Protein AF-A0A8B6H4X8-F1 (afdb_monomer_lite)

Foldseek 3Di:
DFFWKKKKKFWDDDDDDDDDPPQKDKDLDQPCAPPDDPDGMDMDTQGDADPPGDDDGDMDMDGNDFAKTKMKIKIWTWDWDDDPPDTDIDIDMDMDIDIDGDDDQWDWDKFKAAPVRHTDQAAEAQHKIKIKIKTFGQDQFKKFFQFKDFDADPQKDFPDPDDGGPRHGPIDHHGDMDMDITIMHGHDDPDQKDWRGKMKTWMDGDDPDPDDHHTDMDIDGGDMGTYDYQQKAWDKDWPQAAAAQDKTKIKIWMAGPDQAKWKKKKAWADDPQWDKDADRIDIDIHGHPDIDIGIMIIHGHDFAWDFDTQIAMATPVDGPPNRVVRVVNYDGTHGYHYDDDPPPPDD

Organism: Mytilus galloprovincialis (NCBI:txid29158)

Structure (mmCIF, N/CA/C/O backbone):
data_AF-A0A8B6H4X8-F1
#
_entry.id   AF-A0A8B6H4X8-F1
#
loop_
_atom_site.group_PDB
_atom_site.id
_atom_site.type_symbol
_atom_site.label_atom_id
_atom_site.label_alt_id
_atom_site.label_comp_id
_atom_site.label_asym_id
_atom_site.label_entity_id
_atom_site.label_seq_id
_atom_site.pdbx_PDB_ins_code
_atom_site.Cartn_x
_atom_site.Cartn_y
_atom_site.Cartn_z
_atom_site.occupancy
_atom_site.B_iso_or_equiv
_atom_site.auth_seq_id
_atom_site.auth_comp_id
_atom_site.auth_asym_id
_atom_site.auth_atom_id
_atom_site.pdbx_PDB_model_num
ATOM 1 N N . MET A 1 1 ? 44.604 -6.130 -51.955 1.00 34.44 1 MET A N 1
ATOM 2 C CA . MET A 1 1 ? 44.807 -6.537 -50.547 1.00 34.44 1 MET A CA 1
ATOM 3 C C . MET A 1 1 ? 43.976 -5.591 -49.690 1.00 34.44 1 MET A C 1
ATOM 5 O O . MET A 1 1 ? 43.844 -4.451 -50.106 1.00 34.44 1 MET A O 1
ATOM 9 N N . SER A 1 2 ? 43.328 -6.145 -48.661 1.00 39.62 2 SER A N 1
ATOM 10 C CA . SER A 1 2 ? 42.093 -5.731 -47.956 1.00 39.62 2 SER A CA 1
ATOM 11 C C . SER A 1 2 ? 41.453 -4.363 -48.273 1.00 39.62 2 SER A C 1
ATOM 13 O O . SER A 1 2 ? 41.974 -3.300 -47.959 1.00 39.62 2 SER A O 1
ATOM 15 N N . ASN A 1 3 ? 40.250 -4.412 -48.860 1.00 51.91 3 ASN A N 1
ATOM 16 C CA . ASN A 1 3 ? 39.284 -3.315 -48.771 1.00 51.91 3 ASN A CA 1
ATOM 17 C C . ASN A 1 3 ? 38.498 -3.538 -47.474 1.00 51.91 3 ASN A C 1
ATOM 19 O O . ASN A 1 3 ? 37.471 -4.213 -47.493 1.00 51.91 3 ASN A O 1
ATOM 23 N N . ASP A 1 4 ? 39.020 -3.069 -46.348 1.00 58.56 4 ASP A N 1
ATOM 24 C CA . ASP A 1 4 ? 38.307 -3.180 -45.077 1.00 58.56 4 ASP A CA 1
ATOM 25 C C . ASP A 1 4 ? 37.282 -2.044 -44.982 1.00 58.56 4 ASP A C 1
ATOM 27 O O . ASP A 1 4 ? 37.636 -0.866 -45.043 1.00 58.56 4 ASP A O 1
ATOM 31 N N . GLU A 1 5 ? 35.999 -2.398 -44.890 1.00 72.44 5 GLU A N 1
ATOM 32 C CA . GLU A 1 5 ? 34.927 -1.457 -44.572 1.00 72.44 5 GLU A CA 1
ATOM 33 C C . GLU A 1 5 ? 34.714 -1.452 -43.055 1.00 72.44 5 GLU A C 1
ATOM 35 O O . GLU A 1 5 ? 34.414 -2.486 -42.441 1.00 72.44 5 GLU A O 1
ATOM 40 N N . LEU A 1 6 ? 34.875 -0.281 -42.445 1.00 78.94 6 LEU A N 1
ATOM 41 C CA . LEU A 1 6 ? 34.712 -0.068 -41.015 1.00 78.94 6 LEU A CA 1
ATOM 42 C C . LEU A 1 6 ? 33.395 0.666 -40.752 1.00 78.94 6 LEU A C 1
ATOM 44 O O . LEU A 1 6 ? 33.155 1.754 -41.272 1.00 78.94 6 LEU A O 1
ATOM 48 N N . LEU A 1 7 ? 32.540 0.072 -39.924 1.00 77.56 7 LEU A N 1
ATOM 49 C CA . LEU A 1 7 ? 31.348 0.719 -39.391 1.00 77.56 7 LEU A CA 1
ATOM 50 C C . LEU A 1 7 ? 31.652 1.249 -38.003 1.00 77.56 7 LEU A C 1
ATOM 52 O O . LEU A 1 7 ? 31.847 0.459 -37.086 1.00 77.56 7 LEU A O 1
ATOM 56 N N . SER A 1 8 ? 31.609 2.557 -37.826 1.00 79.38 8 SER A N 1
ATOM 57 C CA . SER A 1 8 ? 31.648 3.186 -36.512 1.00 79.38 8 SER A CA 1
ATOM 58 C C . SER A 1 8 ? 30.265 3.732 -36.182 1.00 79.38 8 SER A C 1
ATOM 60 O O . SER A 1 8 ? 29.592 4.317 -37.025 1.00 79.38 8 SER A O 1
ATOM 62 N N . PHE A 1 9 ? 29.815 3.572 -34.951 1.00 79.88 9 PHE A N 1
ATOM 63 C CA . PHE A 1 9 ? 28.546 4.133 -34.500 1.00 79.88 9 PHE A CA 1
ATOM 64 C C . PHE A 1 9 ? 28.656 4.534 -33.040 1.00 79.88 9 PHE A C 1
ATOM 66 O O . PHE A 1 9 ? 29.429 3.959 -32.275 1.00 79.88 9 PHE A O 1
ATOM 73 N N . GLY A 1 10 ? 27.900 5.547 -32.647 1.00 81.19 10 GLY A N 1
ATOM 74 C CA . GLY A 1 10 ? 27.999 6.074 -31.298 1.00 81.19 10 GLY A CA 1
ATOM 75 C C . GLY A 1 10 ? 26.963 7.137 -30.993 1.00 81.19 10 GLY A C 1
ATOM 76 O O . GLY A 1 10 ? 26.145 7.512 -31.835 1.00 81.19 10 GLY A O 1
ATOM 77 N N . LEU A 1 11 ? 27.005 7.631 -29.763 1.00 77.75 11 LEU A N 1
ATOM 78 C CA . LEU A 1 11 ? 26.235 8.794 -29.345 1.00 77.75 11 LEU A CA 1
ATOM 79 C C . LEU A 1 11 ? 27.001 10.060 -29.711 1.00 77.75 11 LEU A C 1
ATOM 81 O O . LEU A 1 11 ? 28.210 10.149 -29.516 1.00 77.75 11 LEU A O 1
ATOM 85 N N . LYS A 1 12 ? 26.296 11.057 -30.244 1.00 74.81 12 LYS A N 1
ATOM 86 C CA . LYS A 1 12 ? 26.878 12.379 -30.463 1.00 74.81 12 LYS A CA 1
ATOM 87 C C . LYS A 1 12 ? 26.970 13.097 -29.114 1.00 74.81 12 LYS A C 1
ATOM 89 O O . LYS A 1 12 ? 25.932 13.440 -28.548 1.00 74.81 12 LYS A O 1
ATOM 94 N N . ASP A 1 13 ? 28.185 13.323 -28.616 1.00 61.84 13 ASP A N 1
ATOM 95 C CA . ASP A 1 13 ? 28.405 14.048 -27.361 1.00 61.84 13 ASP A CA 1
ATOM 96 C C . ASP A 1 13 ? 27.811 15.460 -27.427 1.00 61.84 13 ASP A C 1
ATOM 98 O O . ASP A 1 13 ? 28.169 16.275 -28.283 1.00 61.84 13 ASP A O 1
ATOM 102 N N . GLN A 1 14 ? 26.913 15.767 -26.491 1.00 50.88 14 GLN A N 1
ATOM 103 C CA . GLN A 1 14 ? 26.525 17.140 -26.193 1.00 50.88 14 GLN A CA 1
ATOM 104 C C . GLN A 1 14 ? 27.431 17.644 -25.067 1.00 50.88 14 GLN A C 1
ATOM 106 O O . GLN A 1 14 ? 27.171 17.360 -23.910 1.00 50.88 14 GLN A O 1
ATOM 111 N N . SER A 1 15 ? 28.500 18.353 -25.445 1.00 41.28 15 SER A N 1
ATOM 112 C CA . SER A 1 15 ? 29.301 19.297 -24.640 1.00 41.28 15 SER A CA 1
ATOM 113 C C . SER A 1 15 ? 29.691 18.921 -23.198 1.00 41.28 15 SER A C 1
ATOM 115 O O . SER A 1 15 ? 28.862 18.766 -22.310 1.00 41.28 15 SER A O 1
ATOM 117 N N . GLN A 1 16 ? 31.004 18.962 -22.960 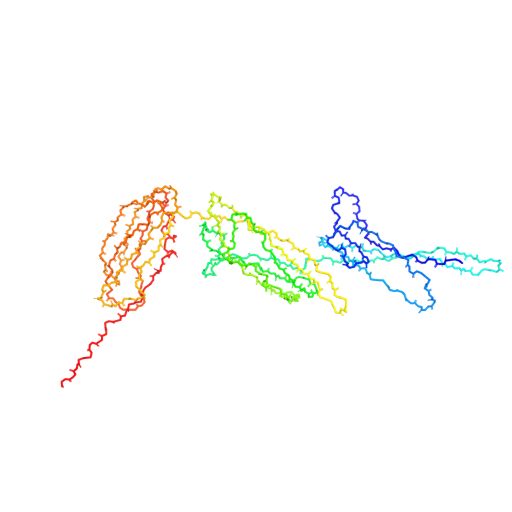1.00 44.66 16 GLN A N 1
ATOM 118 C CA . GLN A 1 16 ? 31.680 19.028 -21.661 1.00 44.66 16 GLN A CA 1
ATOM 119 C C . GLN A 1 16 ? 30.898 19.835 -20.605 1.00 44.66 16 GLN A C 1
ATOM 121 O O . GLN A 1 16 ? 30.815 21.054 -20.713 1.00 44.66 16 GLN A O 1
ATOM 126 N N . ASN A 1 17 ? 30.384 19.166 -19.570 1.00 36.75 17 ASN A N 1
ATOM 127 C CA . ASN A 1 17 ? 30.238 19.733 -18.230 1.00 36.75 17 ASN A CA 1
ATOM 128 C C . ASN A 1 17 ? 30.106 18.608 -17.191 1.00 36.75 17 ASN A C 1
ATOM 130 O O . ASN A 1 17 ? 29.115 17.894 -17.153 1.00 36.75 17 ASN A O 1
ATOM 134 N N . THR A 1 18 ? 31.159 18.493 -16.375 1.00 38.88 18 THR A N 1
ATOM 135 C CA . THR A 1 18 ? 31.200 18.072 -14.960 1.00 38.88 18 THR A CA 1
ATOM 136 C C . THR A 1 18 ? 30.349 16.872 -14.507 1.00 38.88 18 THR A C 1
ATOM 138 O O . THR A 1 18 ? 29.128 16.948 -14.427 1.00 38.88 18 THR A O 1
ATOM 141 N N . THR A 1 19 ? 31.048 15.816 -14.054 1.00 41.34 19 THR A N 1
ATOM 142 C CA . THR A 1 19 ? 30.517 14.595 -13.397 1.00 41.34 19 THR A CA 1
ATOM 143 C C . THR A 1 19 ? 29.551 13.784 -14.272 1.00 41.34 19 THR A C 1
ATOM 145 O O . THR A 1 19 ? 28.369 13.656 -13.978 1.00 41.34 19 THR A O 1
ATOM 148 N N . ASN A 1 20 ? 30.075 13.222 -15.368 1.00 44.41 20 ASN A N 1
ATOM 149 C CA . ASN A 1 20 ? 29.333 12.336 -16.271 1.00 44.41 20 ASN A CA 1
ATOM 150 C C . ASN A 1 20 ? 29.078 10.966 -15.621 1.00 44.41 20 ASN A C 1
ATOM 152 O O . ASN A 1 20 ? 29.831 10.020 -15.844 1.00 44.41 20 ASN A O 1
ATOM 156 N N . GLU A 1 21 ? 27.977 10.820 -14.886 1.00 52.91 21 GLU A N 1
ATOM 157 C CA . GLU A 1 21 ? 27.285 9.530 -14.905 1.00 52.91 21 GLU A CA 1
ATOM 158 C C . GLU A 1 21 ? 26.865 9.280 -16.355 1.00 52.91 21 GLU A C 1
ATOM 160 O O . GLU A 1 21 ? 26.139 10.074 -16.953 1.00 52.91 21 GLU A O 1
ATOM 165 N N . GLN A 1 22 ? 27.386 8.227 -16.979 1.00 61.88 22 GLN A N 1
ATOM 166 C CA . GLN A 1 22 ? 27.029 7.919 -18.357 1.00 61.88 22 GLN A CA 1
ATOM 167 C C . GLN A 1 22 ? 25.541 7.552 -18.434 1.00 61.88 22 GLN A C 1
ATOM 169 O O . GLN A 1 22 ? 25.098 6.546 -17.894 1.00 61.88 22 GLN A O 1
ATOM 174 N N . THR A 1 23 ? 24.750 8.377 -19.121 1.00 70.00 23 THR A N 1
ATOM 175 C CA . THR A 1 23 ? 23.281 8.249 -19.146 1.00 70.00 23 THR A CA 1
ATOM 176 C C . THR A 1 23 ? 22.767 7.396 -20.306 1.00 70.00 23 THR A C 1
ATOM 178 O O . THR A 1 23 ? 21.554 7.292 -20.525 1.00 70.00 23 THR A O 1
ATOM 181 N N . ALA A 1 24 ? 23.669 6.848 -21.122 1.00 75.19 24 ALA A N 1
ATOM 182 C CA . ALA A 1 24 ? 23.341 5.924 -22.194 1.00 75.19 24 ALA A CA 1
ATOM 183 C C . ALA A 1 24 ? 24.523 5.055 -22.608 1.00 75.19 24 ALA A C 1
ATOM 185 O O . ALA A 1 24 ? 25.666 5.504 -22.592 1.00 75.19 24 ALA A O 1
ATOM 186 N N . HIS A 1 25 ? 24.196 3.848 -23.054 1.00 77.50 25 HIS A N 1
ATOM 187 C CA . HIS A 1 25 ? 25.145 2.809 -23.422 1.00 77.50 25 HIS A CA 1
ATOM 188 C C . HIS A 1 25 ? 24.733 2.189 -24.749 1.00 77.50 25 HIS A C 1
ATOM 190 O O . HIS A 1 25 ? 23.541 1.964 -24.990 1.00 77.50 25 HIS A O 1
ATOM 196 N N . ILE A 1 26 ? 25.717 1.897 -25.594 1.00 78.06 26 ILE A N 1
ATOM 197 C CA . ILE A 1 26 ? 25.510 1.198 -26.858 1.00 78.06 26 ILE A CA 1
ATOM 198 C C . ILE A 1 26 ? 26.287 -0.117 -26.828 1.00 78.06 26 ILE A C 1
ATOM 200 O O . ILE A 1 26 ? 27.450 -0.136 -26.438 1.00 78.06 26 ILE A O 1
ATOM 204 N N . SER A 1 27 ? 25.647 -1.204 -27.262 1.00 76.88 27 SER A N 1
ATOM 205 C CA . SER A 1 27 ? 26.297 -2.505 -27.442 1.00 76.88 27 SER A CA 1
ATOM 206 C C . SER A 1 27 ? 25.845 -3.203 -28.727 1.00 76.88 27 SER A C 1
ATOM 208 O O . SER A 1 27 ? 24.736 -2.986 -29.224 1.00 76.88 27 SER A O 1
ATOM 210 N N . MET A 1 28 ? 26.706 -4.063 -29.272 1.00 74.62 28 MET A N 1
ATOM 211 C CA . MET A 1 28 ? 26.342 -5.039 -30.308 1.00 74.62 28 MET A CA 1
ATOM 212 C C . MET A 1 28 ? 25.857 -6.364 -29.719 1.00 74.62 28 MET A C 1
ATOM 214 O O . MET A 1 28 ? 25.196 -7.129 -30.423 1.00 74.62 28 MET A O 1
ATOM 218 N N . ASP A 1 29 ? 26.168 -6.627 -28.448 1.00 71.25 29 ASP A N 1
ATOM 219 C CA . ASP A 1 29 ? 25.733 -7.816 -27.724 1.00 71.25 29 ASP A CA 1
ATOM 220 C C . ASP A 1 29 ? 24.534 -7.489 -26.821 1.00 71.25 29 ASP A C 1
ATOM 222 O O . ASP A 1 29 ? 24.448 -6.446 -26.173 1.00 71.25 29 ASP A O 1
ATOM 226 N N . LYS A 1 30 ? 23.579 -8.414 -26.795 1.00 64.69 30 LYS A N 1
ATOM 227 C CA . LYS A 1 30 ? 22.368 -8.367 -25.982 1.00 64.69 30 LYS A CA 1
ATOM 228 C C . LYS A 1 30 ? 22.646 -8.686 -24.502 1.00 64.69 30 LYS A C 1
ATOM 230 O O . LYS A 1 30 ? 21.867 -8.260 -23.653 1.00 64.69 30 LYS A O 1
ATOM 235 N N . ALA A 1 31 ? 23.687 -9.460 -24.186 1.00 54.44 31 ALA A N 1
ATOM 236 C CA . ALA A 1 31 ? 23.867 -10.082 -22.867 1.00 54.44 31 ALA A CA 1
ATOM 237 C C . ALA A 1 31 ? 24.468 -9.172 -21.772 1.00 54.44 31 ALA A C 1
ATOM 239 O O . ALA A 1 31 ? 24.332 -9.475 -20.591 1.00 54.44 31 ALA A O 1
ATOM 240 N N . GLU A 1 32 ? 25.089 -8.045 -22.123 1.00 55.38 32 GLU A N 1
ATOM 241 C CA . GLU A 1 32 ? 25.929 -7.259 -21.195 1.00 55.38 32 GLU A CA 1
ATOM 242 C C . GLU A 1 32 ? 25.191 -6.124 -20.447 1.00 55.38 32 GLU A C 1
ATOM 244 O O . GLU A 1 32 ? 25.802 -5.198 -19.917 1.00 55.38 32 GLU A O 1
ATOM 249 N N . TYR A 1 33 ? 23.858 -6.167 -20.374 1.00 57.47 33 TYR A N 1
ATOM 250 C CA . TYR A 1 33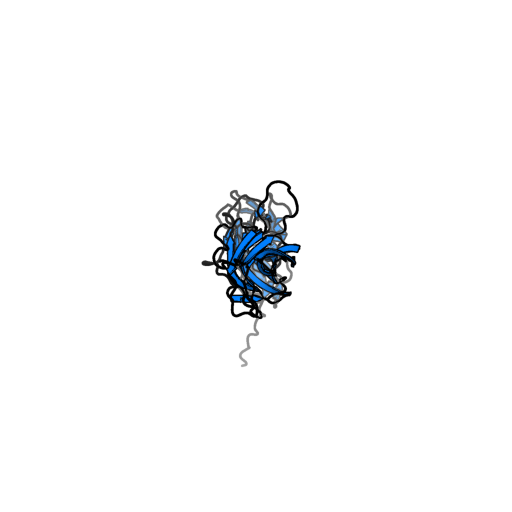 ? 23.051 -5.032 -19.901 1.00 57.47 33 TYR A CA 1
ATOM 251 C C . TYR A 1 33 ? 23.145 -4.704 -18.396 1.00 57.47 33 TYR A C 1
ATOM 253 O O . TYR A 1 33 ? 22.835 -3.566 -18.028 1.00 57.47 33 TYR A O 1
ATOM 261 N N . ASP A 1 34 ? 23.573 -5.647 -17.549 1.00 53.41 34 ASP A N 1
ATOM 262 C CA . ASP A 1 34 ? 23.585 -5.508 -16.078 1.00 53.41 34 ASP A CA 1
ATOM 263 C C . ASP A 1 34 ? 25.001 -5.515 -15.454 1.00 53.41 34 ASP A C 1
ATOM 265 O O . ASP A 1 34 ? 25.131 -5.504 -14.233 1.00 53.41 34 ASP A O 1
ATOM 269 N N . GLY A 1 35 ? 26.073 -5.513 -16.263 1.00 52.41 35 GLY A N 1
ATOM 270 C CA . GLY A 1 35 ? 27.427 -5.881 -15.805 1.00 52.41 35 GLY A CA 1
ATOM 271 C C . GLY A 1 35 ? 28.555 -4.843 -15.902 1.00 52.41 35 GLY A C 1
ATOM 272 O O . GLY A 1 35 ? 29.699 -5.237 -15.710 1.00 52.41 35 GLY A O 1
ATOM 273 N N . ASN A 1 36 ? 28.264 -3.557 -16.138 1.00 54.81 36 ASN A N 1
ATOM 274 C CA . ASN A 1 36 ? 29.194 -2.471 -16.535 1.00 54.81 36 ASN A CA 1
ATOM 275 C C . ASN A 1 36 ? 29.397 -2.378 -18.047 1.00 54.81 36 ASN A C 1
ATOM 277 O O . A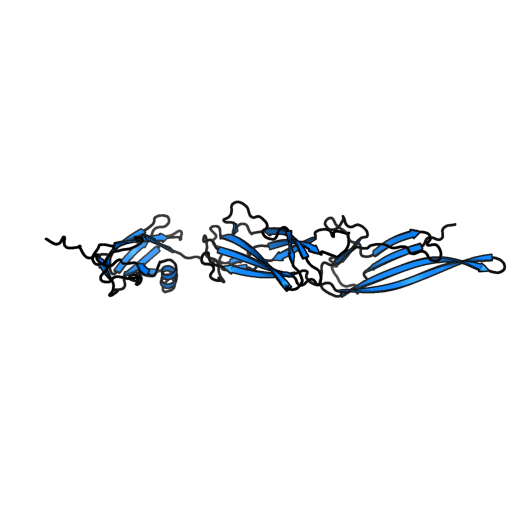SN A 1 36 ? 30.034 -3.247 -18.628 1.00 54.81 36 ASN A O 1
ATOM 281 N N . LEU A 1 37 ? 28.982 -1.268 -18.661 1.00 55.72 37 LEU A N 1
ATOM 282 C CA . LEU A 1 37 ? 29.499 -0.887 -19.975 1.00 55.72 37 LEU A CA 1
ATOM 283 C C . LEU A 1 37 ? 29.558 0.626 -20.122 1.00 55.72 37 LEU A C 1
ATOM 285 O O . LEU A 1 37 ? 28.536 1.280 -20.257 1.00 55.72 37 LEU A O 1
ATOM 289 N N . GLU A 1 38 ? 30.767 1.171 -20.175 1.00 56.84 38 GLU A N 1
ATOM 290 C CA . GLU A 1 38 ? 31.027 2.600 -20.356 1.00 56.84 38 GLU A CA 1
ATOM 291 C C . GLU A 1 38 ? 31.191 3.009 -21.838 1.00 56.84 38 GLU A C 1
ATOM 293 O O . GLU A 1 38 ? 32.044 3.826 -22.189 1.00 56.84 38 GLU A O 1
ATOM 298 N N . ILE A 1 39 ? 30.441 2.383 -22.752 1.00 62.09 39 ILE A N 1
ATOM 299 C CA . ILE A 1 39 ? 30.726 2.473 -24.192 1.00 62.09 39 ILE A CA 1
ATOM 300 C C . ILE A 1 39 ? 29.778 3.454 -24.895 1.00 62.09 39 ILE A C 1
ATOM 302 O O . ILE A 1 39 ? 28.595 3.175 -25.108 1.00 62.09 39 ILE A O 1
ATOM 306 N N . GLN A 1 40 ? 30.330 4.600 -25.307 1.00 63.50 40 GLN A N 1
ATOM 307 C CA . GLN A 1 40 ? 29.632 5.639 -26.081 1.00 63.50 40 GLN A CA 1
ATOM 308 C C . GLN A 1 40 ? 29.812 5.500 -27.601 1.00 63.50 40 GLN A C 1
ATOM 310 O O . GLN A 1 40 ? 29.047 6.085 -28.372 1.00 63.50 40 GLN A O 1
ATOM 315 N N . ARG A 1 41 ? 30.814 4.728 -28.037 1.00 74.19 41 ARG A N 1
ATOM 316 C CA . ARG A 1 41 ? 31.153 4.489 -29.443 1.00 74.19 41 ARG A CA 1
ATOM 317 C C . ARG A 1 41 ? 31.665 3.066 -29.626 1.00 74.19 41 ARG A C 1
ATOM 319 O O . ARG A 1 41 ? 32.477 2.597 -28.839 1.00 74.19 41 ARG A O 1
ATOM 326 N N . MET A 1 42 ? 31.232 2.420 -30.698 1.00 74.69 42 MET A N 1
ATOM 327 C CA . MET A 1 42 ? 31.693 1.099 -31.105 1.00 74.69 42 MET A CA 1
ATOM 328 C C . MET A 1 42 ? 32.091 1.096 -32.572 1.00 74.69 42 MET A C 1
ATOM 330 O O . MET A 1 42 ? 31.623 1.912 -33.369 1.00 74.69 42 MET A O 1
ATOM 334 N N . GLU A 1 43 ? 32.952 0.144 -32.913 1.00 78.38 43 GLU A N 1
ATOM 335 C CA . GLU A 1 43 ? 33.400 -0.092 -34.275 1.00 78.38 43 GLU A CA 1
ATOM 336 C C . GLU A 1 43 ? 33.237 -1.569 -34.619 1.00 78.38 43 GLU A C 1
ATOM 338 O O . GLU A 1 43 ? 33.523 -2.451 -33.810 1.00 78.38 43 GLU A O 1
ATOM 343 N N . ALA A 1 44 ? 32.744 -1.838 -35.820 1.00 77.19 44 ALA A N 1
ATOM 344 C CA . ALA A 1 44 ? 32.502 -3.170 -36.333 1.00 77.19 44 ALA A CA 1
ATOM 345 C C . ALA A 1 44 ? 33.065 -3.273 -37.746 1.00 77.19 44 ALA A C 1
ATOM 347 O O . ALA A 1 44 ? 32.715 -2.488 -38.627 1.00 77.19 44 ALA A O 1
ATOM 348 N N . ASN A 1 45 ? 33.902 -4.277 -37.988 1.00 76.00 45 ASN A N 1
ATOM 349 C CA . ASN A 1 45 ? 34.350 -4.575 -39.340 1.00 76.00 45 ASN A CA 1
ATOM 350 C C . ASN A 1 45 ? 33.192 -5.241 -40.111 1.00 76.00 45 ASN A C 1
ATOM 352 O O . ASN A 1 45 ? 32.618 -6.246 -39.665 1.00 76.00 45 ASN A O 1
ATOM 356 N N . ILE A 1 46 ? 32.799 -4.651 -41.243 1.00 75.56 46 ILE A N 1
ATOM 357 C CA . ILE A 1 46 ? 31.738 -5.206 -42.094 1.00 75.56 46 ILE A CA 1
ATOM 358 C C . ILE A 1 46 ? 32.309 -6.161 -43.156 1.00 75.56 46 ILE A C 1
ATOM 360 O O . ILE A 1 46 ? 31.572 -6.989 -43.698 1.00 75.56 46 ILE A O 1
ATOM 364 N N . GLY A 1 47 ? 33.621 -6.126 -43.388 1.00 73.62 47 GLY A N 1
ATOM 365 C CA . GLY A 1 47 ? 34.292 -6.841 -44.465 1.00 73.62 47 GLY A CA 1
ATOM 366 C C . GLY A 1 47 ? 33.991 -6.219 -45.829 1.00 73.62 47 GLY A C 1
ATOM 367 O O . GLY A 1 47 ? 33.563 -5.076 -45.924 1.00 73.62 47 GLY A O 1
ATOM 368 N N . VAL A 1 48 ? 34.210 -6.979 -46.902 1.00 74.81 48 VAL A N 1
ATOM 369 C CA . VAL A 1 48 ? 33.980 -6.506 -48.277 1.00 74.81 48 VAL A CA 1
ATOM 370 C C . VAL A 1 48 ? 32.513 -6.697 -48.665 1.00 74.81 48 VAL A C 1
ATOM 372 O O . VAL A 1 48 ? 32.047 -7.839 -48.761 1.00 74.81 48 VAL A O 1
ATOM 375 N N . ILE A 1 49 ? 31.796 -5.613 -48.979 1.00 79.38 49 ILE A N 1
ATOM 376 C CA . ILE A 1 49 ? 30.439 -5.696 -49.531 1.00 79.38 49 ILE A CA 1
ATOM 377 C C . ILE A 1 49 ? 30.516 -5.736 -51.063 1.00 79.38 49 ILE A C 1
ATOM 379 O O . ILE A 1 49 ? 30.999 -4.820 -51.724 1.00 79.38 49 ILE A O 1
ATOM 383 N N . GLN A 1 50 ? 30.038 -6.828 -51.665 1.00 77.94 50 GLN A N 1
ATOM 384 C CA . GLN A 1 50 ? 29.994 -6.941 -53.129 1.00 77.94 50 GLN A CA 1
ATOM 385 C C . GLN A 1 50 ? 28.918 -6.022 -53.723 1.00 77.94 50 GLN A C 1
ATOM 387 O O . GLN A 1 50 ? 27.878 -5.792 -53.107 1.00 77.94 50 GLN A O 1
ATOM 392 N N . ALA A 1 51 ? 29.132 -5.557 -54.956 1.00 78.56 51 ALA A N 1
ATOM 393 C CA . ALA A 1 51 ? 28.173 -4.712 -55.663 1.00 78.56 51 ALA A CA 1
ATOM 394 C C . ALA A 1 51 ? 26.767 -5.345 -55.694 1.00 78.56 51 ALA A C 1
ATOM 396 O O . ALA A 1 51 ? 26.606 -6.517 -56.036 1.00 78.56 51 ALA A O 1
ATOM 397 N N . GLY A 1 52 ? 25.754 -4.564 -55.309 1.00 79.88 52 GLY A N 1
ATOM 398 C CA . GLY A 1 52 ? 24.360 -5.014 -55.220 1.00 79.88 52 GLY A CA 1
ATOM 399 C C . GLY A 1 52 ? 24.025 -5.863 -53.987 1.00 79.88 52 GLY A C 1
ATOM 400 O O . GLY A 1 52 ? 22.863 -6.227 -53.815 1.00 79.88 52 GLY A O 1
ATOM 401 N N . LYS A 1 53 ? 24.996 -6.172 -53.116 1.00 84.69 53 LYS A N 1
ATOM 402 C CA . LYS A 1 53 ? 24.749 -6.839 -51.832 1.00 84.69 53 LYS A CA 1
ATOM 403 C C . LYS A 1 53 ? 24.566 -5.826 -50.705 1.00 84.69 53 LYS A C 1
ATOM 405 O O . LYS A 1 53 ? 25.005 -4.685 -50.784 1.00 84.69 53 LYS A O 1
ATOM 410 N N . MET A 1 54 ? 23.916 -6.283 -49.642 1.00 82.81 54 MET A N 1
ATOM 411 C CA . MET A 1 54 ? 23.633 -5.514 -48.435 1.00 82.81 54 MET A CA 1
ATOM 412 C C . MET A 1 54 ? 24.184 -6.263 -47.223 1.00 82.81 54 MET A C 1
ATOM 414 O O . MET A 1 54 ? 24.079 -7.488 -47.147 1.00 82.81 54 MET A O 1
ATOM 418 N N . SER A 1 55 ? 24.739 -5.521 -46.268 1.00 82.44 55 SER A N 1
ATOM 419 C CA . SER A 1 55 ? 25.120 -6.030 -44.953 1.00 82.44 55 SER A CA 1
ATOM 420 C C . SER A 1 55 ? 24.287 -5.331 -43.885 1.00 82.44 55 SER A C 1
ATOM 422 O O . SER A 1 55 ? 24.011 -4.139 -43.990 1.00 82.44 55 SER A O 1
ATOM 424 N N . SER A 1 56 ? 23.862 -6.078 -42.869 1.00 81.75 56 SER A N 1
ATOM 425 C CA . SER A 1 56 ? 23.065 -5.562 -41.756 1.00 81.75 56 SER A CA 1
ATOM 426 C C . SER A 1 56 ? 23.755 -5.878 -40.431 1.00 81.75 56 SER A C 1
ATOM 428 O O . SER A 1 56 ? 24.386 -6.931 -40.271 1.00 81.75 56 SER A O 1
ATOM 430 N N . ARG A 1 57 ? 23.654 -4.948 -39.480 1.00 80.19 57 ARG A N 1
ATOM 431 C CA . ARG A 1 57 ? 24.122 -5.090 -38.099 1.00 80.19 57 ARG A CA 1
ATOM 432 C C . ARG A 1 57 ? 23.038 -4.565 -37.165 1.00 80.19 57 ARG A C 1
ATOM 434 O O . ARG A 1 57 ? 22.434 -3.530 -37.438 1.00 80.19 57 ARG A O 1
ATOM 441 N N . LYS A 1 58 ? 22.787 -5.296 -36.078 1.00 79.50 58 LYS A N 1
ATOM 442 C CA . LYS A 1 58 ? 21.874 -4.881 -35.009 1.00 79.50 58 LYS A CA 1
ATOM 443 C C . LYS A 1 58 ? 22.688 -4.241 -33.894 1.00 79.50 58 LYS A C 1
ATOM 445 O O . LYS A 1 58 ? 23.777 -4.709 -33.579 1.00 79.50 58 LYS A O 1
ATOM 450 N N . MET A 1 59 ? 22.143 -3.175 -33.330 1.00 78.25 59 MET A N 1
ATOM 451 C CA . MET A 1 59 ? 22.744 -2.422 -32.239 1.00 78.25 59 MET A CA 1
ATOM 452 C C . MET A 1 59 ? 21.683 -2.238 -31.164 1.00 78.25 59 MET A C 1
ATOM 454 O O . MET A 1 59 ? 20.506 -2.034 -31.477 1.00 78.25 59 MET A O 1
ATOM 458 N N . TYR A 1 60 ? 22.101 -2.300 -29.912 1.00 79.62 60 TYR A N 1
ATOM 459 C CA . TYR A 1 60 ? 21.243 -2.123 -28.758 1.00 79.62 60 TYR A CA 1
ATOM 460 C C . TYR A 1 60 ? 21.655 -0.855 -28.019 1.00 79.62 60 TYR A C 1
ATOM 462 O O . TYR A 1 60 ? 22.840 -0.574 -27.857 1.00 79.62 60 TYR A O 1
ATOM 470 N N . ILE A 1 61 ? 20.663 -0.069 -27.603 1.00 80.69 61 ILE A N 1
ATOM 471 C CA . ILE A 1 61 ? 20.870 1.199 -26.904 1.00 80.69 61 ILE A CA 1
ATOM 472 C C . ILE A 1 61 ? 20.108 1.136 -25.584 1.00 80.69 61 ILE A C 1
ATOM 474 O O . ILE A 1 61 ? 18.893 0.923 -25.573 1.00 80.69 61 ILE A O 1
ATOM 478 N N . LYS A 1 62 ? 20.821 1.294 -24.467 1.00 80.50 62 LYS A N 1
ATOM 479 C CA . LYS A 1 62 ? 20.249 1.492 -23.129 1.00 80.50 62 LYS A CA 1
ATOM 480 C C . LYS A 1 62 ? 20.302 2.978 -22.825 1.00 80.50 62 LYS A C 1
ATOM 482 O O . LYS A 1 62 ? 21.389 3.536 -22.786 1.00 80.50 62 LYS A O 1
ATOM 487 N N . ASN A 1 63 ? 19.162 3.610 -22.582 1.00 80.50 63 ASN A N 1
ATOM 488 C CA . ASN A 1 63 ? 19.115 4.995 -22.120 1.00 80.50 63 ASN A CA 1
ATOM 489 C C . ASN A 1 63 ? 18.563 5.013 -20.696 1.00 80.50 63 ASN A C 1
ATOM 491 O O . ASN A 1 63 ? 17.498 4.456 -20.447 1.00 80.50 63 ASN A O 1
ATOM 495 N N . MET A 1 64 ? 19.291 5.656 -19.784 1.00 78.31 64 MET A N 1
ATOM 496 C CA . MET A 1 64 ? 18.912 5.793 -18.372 1.00 78.31 64 MET A CA 1
ATOM 497 C C . MET A 1 64 ? 18.102 7.067 -18.103 1.00 78.31 64 MET A C 1
ATOM 499 O O . MET A 1 64 ? 17.546 7.233 -17.024 1.00 78.31 64 MET A O 1
ATOM 503 N N . GLN A 1 65 ? 18.029 7.970 -19.086 1.00 81.00 65 GLN A N 1
ATOM 504 C CA . GLN A 1 65 ? 17.303 9.233 -19.000 1.00 81.00 65 GLN A CA 1
ATOM 505 C C . GLN A 1 65 ? 16.345 9.399 -20.177 1.00 81.00 65 GLN A C 1
ATOM 507 O O . GLN A 1 65 ? 16.655 9.033 -21.316 1.00 81.00 65 GLN A O 1
ATOM 512 N N . THR A 1 66 ? 15.189 9.995 -19.897 1.00 86.44 66 THR A N 1
ATOM 513 C CA . THR A 1 66 ? 14.231 10.424 -20.916 1.00 86.44 66 THR A CA 1
ATOM 514 C C . THR A 1 66 ? 14.779 11.596 -21.723 1.00 86.44 66 THR A C 1
ATOM 516 O O . THR A 1 66 ? 15.537 12.412 -21.205 1.00 86.44 66 THR A O 1
ATOM 519 N N . GLY A 1 67 ? 14.353 11.718 -22.977 1.00 86.19 67 GLY A N 1
ATOM 520 C CA . GLY A 1 67 ? 14.777 12.790 -23.874 1.00 86.19 67 GLY A CA 1
ATOM 521 C C . GLY A 1 67 ? 15.237 12.274 -25.230 1.00 86.19 67 GLY A C 1
ATOM 522 O O . GLY A 1 67 ? 15.244 11.071 -25.499 1.00 86.19 67 GLY A O 1
ATOM 523 N N . SER A 1 68 ? 15.605 13.201 -26.107 1.00 86.19 68 SER A N 1
ATOM 524 C CA . SER A 1 68 ? 16.078 12.881 -27.452 1.00 86.19 68 SER A CA 1
ATOM 525 C C . SER A 1 68 ? 17.599 12.813 -27.480 1.00 86.19 68 SER A C 1
ATOM 527 O O . SER A 1 68 ? 18.271 13.766 -27.091 1.00 86.19 68 SER A O 1
ATOM 529 N N . LYS A 1 69 ? 18.142 11.699 -27.973 1.00 83.50 69 LYS A N 1
ATOM 530 C CA . LYS A 1 69 ? 19.575 11.521 -28.222 1.00 83.50 69 LYS A CA 1
ATOM 531 C C . LYS A 1 69 ? 19.824 11.334 -29.708 1.00 83.50 69 LYS A C 1
ATOM 533 O O . LYS A 1 69 ? 19.050 10.666 -30.388 1.00 83.50 69 LYS A O 1
ATOM 538 N N . THR A 1 70 ? 20.909 11.909 -30.209 1.00 86.44 70 THR A N 1
ATOM 539 C CA . THR A 1 70 ? 21.330 11.718 -31.597 1.00 86.44 70 THR A CA 1
ATOM 540 C C . THR A 1 70 ? 22.412 10.649 -31.646 1.00 86.44 70 THR A C 1
ATOM 542 O O . THR A 1 70 ? 23.487 10.809 -31.071 1.00 86.44 70 THR A O 1
ATOM 545 N N . VAL A 1 71 ? 22.109 9.559 -32.336 1.00 87.19 71 VAL A N 1
ATOM 546 C CA . VAL A 1 71 ? 23.035 8.483 -32.678 1.00 87.19 71 VAL A CA 1
ATOM 547 C C . VAL A 1 71 ? 23.646 8.824 -34.029 1.00 87.19 71 VAL A C 1
ATOM 549 O O . VAL A 1 71 ? 22.921 9.203 -34.947 1.00 87.19 71 VAL A O 1
ATOM 552 N N . PHE A 1 72 ? 24.959 8.702 -34.165 1.00 88.00 72 PHE A N 1
ATOM 553 C CA . PHE A 1 72 ? 25.616 8.775 -35.464 1.00 88.00 72 PHE A CA 1
ATOM 554 C C . PHE A 1 72 ? 25.986 7.368 -35.933 1.00 88.00 72 PHE A C 1
ATOM 556 O O . PHE A 1 72 ? 26.328 6.494 -35.133 1.00 88.00 72 PHE A O 1
ATOM 563 N N . VAL A 1 73 ? 25.923 7.161 -37.243 1.00 87.44 73 VAL A N 1
ATOM 564 C CA . VAL A 1 73 ? 26.402 5.959 -37.919 1.00 87.44 73 VAL A CA 1
ATOM 565 C C . VAL A 1 73 ? 27.333 6.411 -39.028 1.00 87.44 73 VAL A C 1
ATOM 567 O O . VAL A 1 73 ? 26.932 7.145 -39.928 1.00 87.44 73 VAL A O 1
ATOM 570 N N . LYS A 1 74 ? 28.583 5.975 -38.955 1.00 88.31 74 LYS A N 1
ATOM 571 C CA . LYS A 1 74 ? 29.659 6.318 -39.870 1.00 88.31 74 LYS A CA 1
ATOM 572 C C . LYS A 1 74 ? 30.172 5.052 -40.543 1.00 88.31 74 LYS A C 1
ATOM 574 O O . LYS A 1 74 ? 30.501 4.080 -39.876 1.00 88.31 74 LYS A O 1
ATOM 579 N N . VAL A 1 75 ? 30.262 5.071 -41.865 1.00 87.44 75 VAL A N 1
ATOM 580 C CA . VAL A 1 75 ? 30.904 4.020 -42.656 1.00 87.44 75 VAL A CA 1
ATOM 581 C C . VAL A 1 75 ? 32.158 4.604 -43.279 1.00 87.44 75 VAL A C 1
ATOM 583 O O . VAL A 1 75 ? 32.079 5.600 -43.998 1.00 87.44 75 VAL A O 1
ATOM 586 N N . GLU A 1 76 ? 33.299 3.983 -43.020 1.00 86.44 76 GLU A N 1
ATOM 587 C CA . GLU A 1 76 ? 34.574 4.254 -43.674 1.00 86.44 76 GLU A CA 1
ATOM 588 C C . GLU A 1 76 ? 34.900 3.086 -44.608 1.00 86.44 76 GLU A C 1
ATOM 590 O O . GLU A 1 76 ? 34.795 1.923 -44.223 1.00 86.44 76 GLU A O 1
ATOM 595 N N . TYR A 1 77 ? 35.250 3.375 -45.858 1.00 84.75 77 TYR A N 1
ATOM 596 C CA . TYR A 1 77 ? 35.491 2.353 -46.873 1.00 84.75 77 TYR A CA 1
ATOM 597 C C . TYR A 1 77 ? 36.546 2.802 -47.880 1.00 84.75 77 TYR A C 1
ATOM 599 O O . TYR A 1 77 ? 36.761 3.994 -48.099 1.00 84.75 77 TYR A O 1
ATOM 607 N N . SER A 1 78 ? 37.197 1.833 -48.523 1.00 81.75 78 SER A N 1
ATOM 608 C CA . SER A 1 78 ? 38.209 2.086 -49.550 1.00 81.75 78 SER A CA 1
ATOM 609 C C . SER A 1 78 ? 37.748 1.596 -50.921 1.00 81.75 78 SER A C 1
ATOM 611 O O . SER A 1 78 ? 37.395 0.428 -51.082 1.00 81.75 78 SER A O 1
ATOM 613 N N . ILE A 1 79 ? 37.784 2.471 -51.929 1.00 81.69 79 ILE A N 1
ATOM 614 C CA . ILE A 1 79 ? 37.479 2.127 -53.324 1.00 81.69 79 ILE A CA 1
ATOM 615 C C . ILE A 1 79 ? 38.760 2.161 -54.149 1.00 81.69 79 ILE A C 1
ATOM 617 O O . ILE A 1 79 ? 39.469 3.163 -54.183 1.00 81.69 79 ILE A O 1
ATOM 621 N N . SER A 1 80 ? 39.025 1.078 -54.875 1.00 79.75 80 SER A N 1
ATOM 622 C CA . SER A 1 80 ? 40.055 1.049 -55.913 1.00 79.75 80 SER A CA 1
ATOM 623 C C . SER A 1 80 ? 39.487 1.536 -57.244 1.00 79.75 80 SER A C 1
ATOM 625 O O . SER A 1 80 ? 38.608 0.890 -57.811 1.00 79.75 80 SER A O 1
ATOM 627 N N . VAL A 1 81 ? 40.011 2.644 -57.765 1.00 79.19 81 VAL A N 1
ATOM 628 C CA . VAL A 1 81 ? 39.630 3.201 -59.067 1.00 79.19 81 VAL A CA 1
ATOM 629 C C . VAL A 1 81 ? 40.754 2.938 -60.078 1.00 79.19 81 VAL A C 1
ATOM 631 O O . VAL A 1 81 ? 41.889 3.377 -59.860 1.00 79.19 81 VAL A O 1
ATOM 634 N N . PRO A 1 82 ? 40.488 2.220 -61.185 1.00 75.94 82 PRO A N 1
ATOM 635 C CA . PRO A 1 82 ? 41.482 2.022 -62.231 1.00 75.94 82 PRO A CA 1
ATOM 636 C C . PRO A 1 82 ? 41.685 3.321 -63.022 1.00 75.94 82 PRO A C 1
ATOM 638 O O . PRO A 1 82 ? 40.740 3.870 -63.588 1.00 75.94 82 PRO A O 1
ATOM 641 N N . THR A 1 83 ? 42.926 3.807 -63.095 1.00 75.75 83 THR A N 1
ATOM 642 C CA . THR A 1 83 ? 43.319 4.891 -64.010 1.00 75.75 83 THR A CA 1
ATOM 643 C C . THR A 1 83 ? 44.219 4.345 -65.120 1.00 75.75 83 THR A C 1
ATOM 645 O O . THR A 1 83 ? 44.728 3.231 -65.019 1.00 75.75 83 THR A O 1
ATOM 648 N N . LYS A 1 84 ? 44.413 5.107 -66.208 1.00 73.06 84 LYS A N 1
ATOM 649 C CA . LYS A 1 84 ? 45.082 4.645 -67.445 1.00 73.06 84 LYS A CA 1
ATOM 650 C C . LYS A 1 84 ? 46.507 4.088 -67.252 1.00 73.06 84 LYS A C 1
ATOM 652 O O . LYS A 1 84 ? 47.011 3.461 -68.178 1.00 73.06 84 LYS A O 1
ATOM 657 N N . GLN A 1 85 ? 47.158 4.329 -66.110 1.00 67.19 85 GLN A N 1
ATOM 658 C CA . GLN A 1 85 ? 48.528 3.869 -65.836 1.00 67.19 85 GLN A CA 1
ATOM 659 C C . GLN A 1 85 ? 48.731 3.268 -64.429 1.00 67.19 85 GLN A C 1
ATOM 661 O O . GLN A 1 85 ? 49.692 2.528 -64.243 1.00 67.19 85 GLN A O 1
ATOM 666 N N . THR A 1 86 ? 47.842 3.514 -63.456 1.00 74.88 86 THR A N 1
ATOM 667 C CA . THR A 1 86 ? 47.945 2.975 -62.082 1.00 74.88 86 THR A CA 1
ATOM 668 C C . THR A 1 86 ? 46.569 2.763 -61.425 1.00 74.88 86 THR A C 1
ATOM 670 O O . THR A 1 86 ? 45.575 3.392 -61.796 1.00 74.88 86 THR A O 1
ATOM 673 N N . GLN A 1 87 ? 46.492 1.878 -60.427 1.00 77.19 87 GLN A N 1
ATOM 674 C CA . GLN A 1 87 ? 45.310 1.712 -59.571 1.00 77.19 87 GLN A CA 1
ATOM 675 C C . GLN A 1 87 ? 45.423 2.667 -58.375 1.00 77.19 87 GLN A C 1
ATOM 677 O O . GLN A 1 87 ? 46.418 2.621 -57.653 1.00 77.19 87 GLN A O 1
ATOM 682 N N . ILE A 1 88 ? 44.428 3.537 -58.176 1.00 81.12 88 ILE A N 1
ATOM 683 C CA . ILE A 1 88 ? 44.388 4.482 -57.049 1.00 81.12 88 ILE A CA 1
ATOM 684 C C . ILE A 1 88 ? 43.380 3.968 -56.024 1.00 81.12 88 ILE A C 1
ATOM 686 O O . ILE A 1 88 ? 42.241 3.670 -56.380 1.00 81.12 88 ILE A O 1
ATOM 690 N N . THR A 1 89 ? 43.786 3.881 -54.759 1.00 80.06 89 THR A N 1
ATOM 691 C CA . THR A 1 89 ? 42.886 3.553 -53.647 1.00 80.06 89 THR A CA 1
ATOM 692 C C . THR A 1 89 ? 42.428 4.843 -52.975 1.00 80.06 89 THR A C 1
ATOM 694 O O . THR A 1 89 ? 43.239 5.575 -52.414 1.00 80.06 89 THR A O 1
ATOM 697 N N . CYS A 1 90 ? 41.129 5.122 -53.033 1.00 81.31 90 CYS A N 1
ATOM 698 C CA . CYS A 1 90 ? 40.494 6.256 -52.372 1.00 81.31 90 CYS A CA 1
ATOM 699 C C . CYS A 1 90 ? 39.891 5.800 -51.042 1.00 81.31 90 CYS A C 1
ATOM 701 O O . CYS A 1 90 ? 39.076 4.880 -51.040 1.00 81.31 90 CYS A O 1
ATOM 703 N N . SER A 1 91 ? 40.246 6.464 -49.940 1.00 85.69 91 SER A N 1
ATOM 704 C CA . SER A 1 91 ? 39.544 6.316 -48.661 1.00 85.69 91 SER A CA 1
ATOM 705 C C . SER A 1 91 ? 38.359 7.279 -48.622 1.00 85.69 91 SER A C 1
ATOM 707 O O . SER A 1 91 ? 38.497 8.468 -48.921 1.00 85.69 91 SER A O 1
ATOM 709 N N . CYS A 1 92 ? 37.181 6.759 -48.310 1.00 85.62 92 CYS A N 1
ATOM 710 C CA . CYS A 1 92 ? 35.920 7.477 -48.320 1.00 85.62 92 CYS A CA 1
ATOM 711 C C . CYS A 1 92 ? 35.191 7.257 -46.996 1.00 85.62 92 CYS A C 1
ATOM 713 O O . CYS A 1 92 ? 35.309 6.208 -46.368 1.00 85.62 92 CYS A O 1
ATOM 715 N N . GLN A 1 93 ? 34.396 8.245 -46.591 1.00 89.25 93 GLN A N 1
ATOM 716 C CA . GLN A 1 93 ? 33.545 8.140 -45.413 1.00 89.25 93 GLN A CA 1
ATOM 717 C C . GLN A 1 93 ? 32.151 8.678 -45.715 1.00 89.25 93 GLN A C 1
ATOM 719 O O . GLN A 1 93 ? 31.996 9.643 -46.468 1.00 89.25 93 GLN A O 1
ATOM 724 N N . LYS A 1 94 ? 31.139 8.073 -45.101 1.00 88.06 94 LYS A N 1
ATOM 725 C CA . LYS A 1 94 ? 29.771 8.584 -45.079 1.00 88.06 94 LYS A CA 1
ATOM 726 C C . LYS A 1 94 ? 29.240 8.516 -43.654 1.00 88.06 94 LYS A C 1
ATOM 728 O O . LYS A 1 94 ? 29.405 7.497 -42.996 1.00 88.06 94 LYS A O 1
ATOM 733 N N . GLU A 1 95 ? 28.599 9.583 -43.199 1.00 90.62 95 GLU A N 1
ATOM 734 C CA . GLU A 1 95 ? 28.015 9.675 -41.863 1.00 90.62 95 GLU A CA 1
ATOM 735 C C . GLU A 1 95 ? 26.533 10.048 -41.959 1.00 90.62 95 GLU A C 1
ATOM 737 O O . GLU A 1 95 ? 26.147 10.875 -42.783 1.00 90.62 95 GLU A O 1
ATOM 742 N N . GLU A 1 96 ? 25.715 9.415 -41.126 1.00 91.56 96 GLU A N 1
ATOM 743 C CA . GLU A 1 96 ? 24.280 9.651 -40.987 1.00 91.56 96 GLU A CA 1
ATOM 744 C C . GLU A 1 96 ? 23.938 9.844 -39.505 1.00 91.56 96 GLU A C 1
ATOM 746 O O . GLU A 1 96 ? 24.560 9.242 -38.626 1.00 91.56 96 GLU A O 1
ATOM 751 N N . PHE A 1 97 ? 22.923 10.660 -39.220 1.00 88.94 97 PHE A N 1
ATOM 752 C CA . PHE A 1 97 ? 22.479 10.958 -37.858 1.00 88.94 97 PHE A CA 1
ATOM 753 C C . PHE A 1 97 ? 21.023 10.538 -37.663 1.00 88.94 97 PHE A C 1
ATOM 755 O O . PHE A 1 97 ? 20.150 10.886 -38.455 1.00 88.94 97 PHE A O 1
ATOM 762 N N . ILE A 1 98 ? 20.752 9.822 -36.575 1.00 89.44 98 ILE A N 1
ATOM 763 C CA . ILE A 1 98 ? 19.431 9.312 -36.210 1.00 89.44 98 ILE A CA 1
ATOM 764 C C . ILE A 1 98 ? 19.067 9.860 -34.834 1.00 89.44 98 ILE A C 1
ATOM 766 O O . ILE A 1 98 ? 19.793 9.660 -33.863 1.00 89.44 98 ILE A O 1
ATOM 770 N N . THR A 1 99 ? 17.921 10.525 -34.726 1.00 88.56 99 THR A N 1
ATOM 771 C CA . THR A 1 99 ? 17.402 10.988 -33.434 1.00 88.56 99 THR A CA 1
ATOM 772 C C . THR A 1 99 ? 16.500 9.924 -32.821 1.00 88.56 99 THR A C 1
ATOM 774 O O . THR A 1 99 ? 15.504 9.526 -33.419 1.00 88.56 99 THR A O 1
ATOM 777 N N . VAL A 1 100 ? 16.838 9.481 -31.611 1.00 86.50 100 VAL A N 1
ATOM 778 C CA . VAL A 1 100 ? 16.092 8.494 -30.829 1.00 86.50 100 VAL A CA 1
ATOM 779 C C . VAL A 1 100 ? 15.502 9.178 -29.601 1.00 86.50 100 VAL A C 1
ATOM 781 O O . VAL A 1 100 ? 16.234 9.713 -28.768 1.00 86.50 100 VAL A O 1
ATOM 784 N N . THR A 1 101 ? 14.177 9.153 -29.475 1.00 87.50 101 THR A N 1
ATOM 785 C CA . THR A 1 101 ? 13.467 9.692 -28.309 1.00 87.50 101 THR A CA 1
ATOM 786 C C . THR A 1 101 ? 13.216 8.594 -27.281 1.00 87.50 101 THR A C 1
ATOM 788 O O . THR A 1 101 ? 12.642 7.552 -27.591 1.00 87.50 101 THR A O 1
ATOM 791 N N . THR A 1 102 ? 13.637 8.849 -26.046 1.00 87.31 102 THR A N 1
ATOM 792 C CA . THR A 1 102 ? 13.468 7.961 -24.891 1.00 87.31 102 THR A CA 1
ATOM 793 C C . THR A 1 102 ? 12.370 8.503 -23.991 1.00 87.31 102 THR A C 1
ATOM 795 O O . THR A 1 102 ? 12.387 9.680 -23.631 1.00 87.31 102 THR A O 1
ATOM 798 N N . VAL A 1 103 ? 11.439 7.636 -23.607 1.00 89.25 103 VAL A N 1
ATOM 799 C CA . VAL A 1 103 ? 10.344 7.931 -22.675 1.00 89.25 103 VAL A CA 1
ATOM 800 C C . VAL A 1 103 ? 10.440 7.011 -21.462 1.00 89.25 103 VAL A C 1
ATOM 802 O O . VAL A 1 103 ? 11.091 5.967 -21.541 1.00 89.25 103 VAL A O 1
ATOM 805 N N . SER A 1 104 ? 9.791 7.389 -20.358 1.00 90.88 104 SER A N 1
ATOM 806 C CA . SER A 1 104 ? 9.564 6.448 -19.259 1.00 90.88 104 SER A CA 1
ATOM 807 C C . SER A 1 104 ? 8.782 5.242 -19.798 1.00 90.88 104 SER A C 1
ATOM 809 O O . SER A 1 104 ? 7.918 5.427 -20.659 1.00 90.88 104 SER A O 1
ATOM 811 N N . PRO A 1 105 ? 9.087 4.005 -19.377 1.00 91.12 105 PRO A N 1
ATOM 812 C CA . PRO A 1 105 ? 8.347 2.835 -19.844 1.00 91.12 105 PRO A CA 1
ATOM 813 C C . PRO A 1 105 ? 6.924 2.778 -19.279 1.00 91.12 105 PRO A C 1
ATOM 815 O O . PRO A 1 105 ? 5.997 2.328 -19.958 1.00 91.12 105 PRO A O 1
ATOM 818 N N . PHE A 1 106 ? 6.767 3.239 -18.044 1.00 94.19 106 PHE A N 1
ATOM 819 C CA . PHE A 1 106 ? 5.522 3.297 -17.304 1.00 94.19 106 PHE A CA 1
ATOM 820 C C . PHE A 1 106 ? 5.638 4.337 -16.190 1.00 94.19 106 PHE A C 1
ATOM 822 O O . PHE A 1 106 ? 6.737 4.650 -15.727 1.00 94.19 106 PHE A O 1
ATOM 829 N N . ASP A 1 107 ? 4.493 4.854 -15.769 1.00 94.50 107 ASP A N 1
ATOM 830 C CA . ASP A 1 107 ? 4.364 5.692 -14.584 1.00 94.50 107 ASP A CA 1
ATOM 831 C C . ASP A 1 107 ? 3.908 4.821 -13.411 1.00 94.50 107 ASP A C 1
ATOM 833 O O . ASP A 1 107 ? 3.132 3.883 -13.602 1.00 94.50 107 ASP A O 1
ATOM 837 N N . VAL A 1 108 ? 4.392 5.120 -12.204 1.00 95.19 108 VAL A N 1
ATOM 838 C CA . VAL A 1 108 ? 4.000 4.417 -10.976 1.00 95.19 108 VAL A CA 1
ATOM 839 C C . VAL A 1 108 ? 3.268 5.392 -10.068 1.00 95.19 108 VAL A C 1
ATOM 841 O O . VAL A 1 108 ? 3.861 6.352 -9.576 1.00 95.19 108 VAL A O 1
ATOM 844 N N . ALA A 1 109 ? 1.984 5.137 -9.839 1.00 96.12 109 ALA A N 1
ATOM 845 C CA . ALA A 1 109 ? 1.195 5.805 -8.813 1.00 96.12 109 ALA A CA 1
ATOM 846 C C . ALA A 1 109 ? 1.082 4.894 -7.588 1.00 96.12 109 ALA A C 1
ATOM 848 O O . ALA A 1 109 ? 1.035 3.676 -7.717 1.00 96.12 109 ALA A O 1
ATOM 849 N N . VAL A 1 110 ? 1.043 5.470 -6.391 1.00 96.25 110 VAL A N 1
ATOM 850 C CA . VAL A 1 110 ? 0.958 4.704 -5.144 1.00 96.25 110 VAL A CA 1
ATOM 851 C C . VAL A 1 110 ? -0.257 5.170 -4.367 1.00 96.25 110 VAL A C 1
ATOM 853 O O . VAL A 1 110 ? -0.391 6.362 -4.100 1.00 96.25 110 VAL A O 1
ATOM 856 N N . LYS A 1 111 ? -1.123 4.227 -3.994 1.00 96.75 111 LYS A N 1
ATOM 857 C CA . LYS A 1 111 ? -2.268 4.468 -3.109 1.00 96.75 111 LYS A CA 1
ATOM 858 C C . LYS A 1 111 ? -2.092 3.668 -1.827 1.00 96.75 111 LYS A C 1
ATOM 860 O O . LYS A 1 111 ? -1.579 2.548 -1.857 1.00 96.75 111 LYS A O 1
ATOM 865 N N . LEU A 1 112 ? -2.527 4.241 -0.713 1.00 97.62 112 LEU A N 1
ATOM 866 C CA . LEU A 1 112 ? -2.585 3.555 0.571 1.00 97.62 112 LEU A CA 1
ATOM 867 C C . LEU A 1 112 ? -4.031 3.376 0.996 1.00 97.62 112 LEU A C 1
ATOM 869 O O . LEU A 1 112 ? -4.844 4.288 0.846 1.00 97.62 112 LEU A O 1
ATOM 873 N N . GLN A 1 113 ? -4.341 2.208 1.548 1.00 97.00 113 GLN A N 1
ATOM 874 C CA . GLN A 1 113 ? -5.668 1.916 2.068 1.00 97.00 113 GLN A CA 1
ATOM 875 C C . GLN A 1 113 ? -5.612 1.249 3.438 1.00 97.00 113 GLN A C 1
ATOM 877 O O . GLN A 1 113 ? -4.659 0.554 3.785 1.00 97.00 113 GLN A O 1
ATOM 882 N N . SER A 1 114 ? -6.664 1.445 4.222 1.00 93.88 114 SER A N 1
ATOM 883 C CA . SER A 1 114 ? -6.917 0.652 5.419 1.00 93.88 114 SER A CA 1
ATOM 884 C C . SER A 1 114 ? -7.313 -0.780 5.043 1.00 93.88 114 SER A C 1
ATOM 886 O O . SER A 1 114 ? -7.695 -1.062 3.907 1.00 93.88 114 SER A O 1
ATOM 888 N N . MET A 1 115 ? -7.351 -1.683 6.025 1.00 91.12 115 MET A N 1
ATOM 889 C CA . MET A 1 115 ? -7.901 -3.035 5.825 1.00 91.12 115 MET A CA 1
ATOM 890 C C . MET A 1 115 ? -9.406 -3.055 5.495 1.00 91.12 115 MET A C 1
ATOM 892 O O . MET A 1 115 ? -9.956 -4.110 5.190 1.00 91.12 115 MET A O 1
ATOM 896 N N . LYS A 1 116 ? -10.086 -1.900 5.552 1.00 88.81 116 LYS A N 1
ATOM 897 C CA . LYS A 1 116 ? -11.469 -1.713 5.087 1.00 88.81 116 LYS A CA 1
ATOM 898 C C . LYS A 1 116 ? -11.542 -1.171 3.649 1.00 88.81 116 LYS A C 1
ATOM 900 O O . LYS A 1 116 ? -12.633 -0.836 3.203 1.00 88.81 116 LYS A O 1
ATOM 905 N N . PHE A 1 117 ? -10.412 -1.090 2.937 1.00 91.62 117 PHE A N 1
ATOM 906 C CA . PHE A 1 117 ? -10.282 -0.523 1.585 1.00 91.62 117 PHE A CA 1
ATOM 907 C C . PHE A 1 117 ? -10.639 0.971 1.488 1.00 91.62 117 PHE A C 1
ATOM 909 O O . PHE A 1 117 ? -11.004 1.472 0.426 1.00 91.62 117 PHE A O 1
ATOM 916 N N . GLU A 1 118 ? -10.523 1.697 2.599 1.00 92.69 118 GLU A N 1
ATOM 917 C CA . GLU A 1 118 ? -10.675 3.154 2.638 1.00 92.69 118 GLU A CA 1
ATOM 918 C C . GLU A 1 118 ? -9.311 3.807 2.417 1.00 92.69 118 GLU A C 1
ATOM 920 O O . GLU A 1 118 ? -8.324 3.345 2.985 1.00 92.69 118 GLU A O 1
ATOM 925 N N . GLU A 1 119 ? -9.241 4.871 1.620 1.00 95.06 119 GLU A N 1
ATOM 926 C CA . GLU A 1 119 ? -7.988 5.591 1.369 1.00 95.06 119 GLU A CA 1
ATOM 927 C C . GLU A 1 119 ? -7.454 6.253 2.647 1.00 95.06 119 GLU A C 1
ATOM 929 O O . GLU A 1 119 ? -8.215 6.835 3.426 1.00 95.06 119 GLU A O 1
ATOM 934 N N . ILE A 1 120 ? -6.142 6.141 2.869 1.00 94.94 120 ILE A N 1
ATOM 935 C CA . ILE A 1 120 ? -5.458 6.711 4.035 1.00 94.94 120 ILE A CA 1
ATOM 936 C C . ILE A 1 120 ? -4.244 7.533 3.604 1.00 94.94 120 ILE A C 1
ATOM 938 O O . ILE A 1 120 ? -3.520 7.164 2.685 1.00 94.94 120 ILE A O 1
ATOM 942 N N . GLU A 1 121 ? -3.991 8.633 4.308 1.00 92.38 121 GLU A N 1
ATOM 943 C CA . GLU A 1 121 ? -2.789 9.460 4.109 1.00 92.38 121 GLU A CA 1
ATOM 944 C C . GLU A 1 121 ? -1.681 9.109 5.111 1.00 92.38 121 GLU A C 1
ATOM 946 O O . GLU A 1 121 ? -0.491 9.186 4.803 1.00 92.38 121 GLU A O 1
ATOM 951 N N . ASN A 1 122 ? -2.083 8.688 6.313 1.00 93.31 122 ASN A N 1
ATOM 952 C CA . ASN A 1 122 ? -1.196 8.290 7.397 1.00 93.31 122 ASN A CA 1
ATOM 953 C C . ASN A 1 122 ? -1.437 6.822 7.745 1.00 93.31 122 ASN A C 1
ATOM 955 O O . ASN A 1 122 ? -2.562 6.325 7.662 1.00 93.31 122 ASN A O 1
ATOM 959 N N . ILE A 1 123 ? -0.382 6.146 8.186 1.00 94.44 123 ILE A N 1
ATOM 960 C CA . ILE A 1 123 ? -0.457 4.764 8.661 1.00 94.44 123 ILE A CA 1
ATOM 961 C C . ILE A 1 123 ? -0.483 4.745 10.185 1.00 94.44 123 ILE A C 1
ATOM 963 O O . ILE A 1 123 ? 0.093 5.617 10.830 1.00 94.44 123 ILE A O 1
ATOM 967 N N . GLN A 1 124 ? -1.126 3.748 10.779 1.00 91.31 124 GLN A N 1
ATOM 968 C CA . GLN A 1 124 ? -1.155 3.590 12.232 1.00 91.31 124 GLN A CA 1
ATOM 969 C C . GLN A 1 124 ? -0.025 2.664 12.690 1.00 91.31 124 GLN A C 1
ATOM 971 O O . GLN A 1 124 ? 0.316 1.686 12.019 1.00 91.31 124 GLN A O 1
ATOM 976 N N . ALA A 1 125 ? 0.590 2.997 13.825 1.00 91.50 125 ALA A N 1
ATOM 977 C CA . ALA A 1 125 ? 1.622 2.166 14.427 1.00 91.50 125 ALA A CA 1
ATOM 978 C C . ALA A 1 125 ? 1.051 0.787 14.793 1.00 91.50 125 ALA A C 1
ATOM 980 O O . ALA A 1 125 ? 0.014 0.705 15.453 1.00 91.50 125 ALA A O 1
ATOM 981 N N . GLU A 1 126 ? 1.748 -0.274 14.383 1.00 89.94 126 GLU A N 1
ATOM 982 C CA . GLU A 1 126 ? 1.410 -1.674 14.675 1.00 89.94 126 GLU A CA 1
ATOM 983 C C . GLU A 1 126 ? 0.039 -2.129 14.146 1.00 89.94 126 GLU A C 1
ATOM 985 O O . GLU A 1 126 ? -0.490 -3.147 14.584 1.00 89.94 126 GLU A O 1
ATOM 990 N N . GLU A 1 127 ? -0.517 -1.412 13.168 1.00 90.75 127 GLU A N 1
ATOM 991 C CA . GLU A 1 127 ? -1.734 -1.802 12.456 1.00 90.75 127 GLU A CA 1
ATOM 992 C C . GLU A 1 127 ? -1.421 -2.139 10.993 1.00 90.75 127 GLU A C 1
ATOM 994 O O . GLU A 1 127 ? -0.590 -1.467 10.365 1.00 90.75 127 GLU A O 1
ATOM 999 N N . PRO A 1 128 ? -2.073 -3.168 10.429 1.00 95.00 128 PRO A N 1
ATOM 1000 C CA . PRO A 1 128 ? -1.921 -3.503 9.027 1.00 95.00 128 PRO A CA 1
ATOM 1001 C C . PRO A 1 128 ? -2.593 -2.466 8.114 1.00 95.00 128 PRO A C 1
ATOM 1003 O O . PRO A 1 128 ? -3.653 -1.915 8.420 1.00 95.00 128 PRO A O 1
ATOM 1006 N N . PHE A 1 129 ? -1.980 -2.232 6.960 1.00 96.44 129 PHE A N 1
ATOM 1007 C CA . PHE A 1 129 ? -2.469 -1.370 5.891 1.00 96.44 129 PHE A CA 1
ATOM 1008 C C . PHE A 1 129 ? -2.101 -1.955 4.523 1.00 96.44 129 PHE A C 1
ATOM 1010 O O . PHE A 1 129 ? -1.250 -2.837 4.408 1.00 96.44 129 PHE A O 1
ATOM 1017 N N . ILE A 1 130 ? -2.743 -1.455 3.473 1.00 97.38 130 ILE A N 1
ATOM 1018 C CA . ILE A 1 130 ? -2.573 -1.923 2.100 1.00 97.38 130 ILE A CA 1
ATOM 1019 C C . ILE A 1 130 ? -1.796 -0.872 1.305 1.00 97.38 130 ILE A C 1
ATOM 1021 O O . ILE A 1 130 ? -2.174 0.299 1.271 1.00 97.38 130 ILE A O 1
ATOM 1025 N N . LEU A 1 131 ? -0.728 -1.305 0.639 1.00 97.31 131 LEU A N 1
ATOM 1026 C CA . LEU A 1 131 ? 0.027 -0.543 -0.351 1.00 97.31 131 LEU A CA 1
ATOM 1027 C C . LEU A 1 131 ? -0.357 -1.014 -1.758 1.00 97.31 131 LEU A C 1
ATOM 1029 O O . LEU A 1 131 ? -0.230 -2.200 -2.066 1.00 97.31 131 LEU A O 1
ATOM 1033 N N . LEU A 1 132 ? -0.766 -0.077 -2.616 1.00 97.31 132 LEU A N 1
ATOM 1034 C CA . LEU A 1 132 ? -1.190 -0.340 -3.993 1.00 97.31 132 LEU A CA 1
ATOM 1035 C C . LEU A 1 132 ? -0.324 0.428 -5.007 1.00 97.31 132 LEU A C 1
ATOM 1037 O O . LEU A 1 132 ? -0.652 1.574 -5.337 1.00 97.31 132 LEU A O 1
ATOM 1041 N N . PRO A 1 133 ? 0.781 -0.156 -5.506 1.00 96.88 133 PRO A N 1
ATOM 1042 C CA . PRO A 1 133 ? 1.519 0.384 -6.641 1.00 96.88 133 PRO A CA 1
ATOM 1043 C C . PRO A 1 133 ? 0.758 0.098 -7.940 1.00 96.88 133 PRO A C 1
ATOM 1045 O O . PRO A 1 133 ? 0.517 -1.054 -8.296 1.00 96.88 133 PRO A O 1
ATOM 1048 N N . GLU A 1 134 ? 0.389 1.156 -8.648 1.00 97.19 134 GLU A N 1
ATOM 1049 C CA . GLU A 1 134 ? -0.325 1.143 -9.920 1.00 97.19 134 GLU A CA 1
ATOM 1050 C C . GLU A 1 134 ? 0.634 1.557 -11.040 1.00 97.19 134 GLU A C 1
ATOM 1052 O O . GLU A 1 134 ? 1.107 2.692 -11.095 1.00 97.19 134 GLU A O 1
ATOM 1057 N N . LEU A 1 135 ? 0.929 0.618 -11.930 1.00 97.31 135 LEU A N 1
ATOM 1058 C CA . LEU A 1 135 ? 1.787 0.784 -13.095 1.00 97.31 135 LEU A CA 1
ATOM 1059 C C . LEU A 1 135 ? 0.931 1.150 -14.299 1.00 97.31 135 LEU A C 1
ATOM 1061 O O . LEU A 1 135 ? 0.087 0.356 -14.701 1.00 97.31 135 LEU A O 1
ATOM 1065 N N . THR A 1 136 ? 1.177 2.300 -14.919 1.00 97.38 136 THR A N 1
ATOM 1066 C CA . THR A 1 136 ? 0.506 2.712 -16.161 1.00 97.38 136 THR A CA 1
ATOM 1067 C C . THR A 1 136 ? 1.507 2.760 -17.303 1.00 97.38 136 THR A C 1
ATOM 1069 O O . THR A 1 136 ? 2.454 3.539 -17.268 1.00 97.38 136 THR A O 1
ATOM 1072 N N . CYS A 1 137 ? 1.310 1.950 -18.342 1.00 96.62 137 CYS A N 1
ATOM 1073 C CA . CYS A 1 137 ? 2.236 1.875 -19.469 1.00 96.62 137 CYS A CA 1
ATOM 1074 C C . CYS A 1 137 ? 2.216 3.165 -20.306 1.00 96.62 137 CYS A C 1
ATOM 1076 O O . CYS A 1 137 ? 1.201 3.531 -20.907 1.00 96.62 137 CYS A O 1
ATOM 1078 N N . THR A 1 138 ? 3.361 3.842 -20.385 1.00 94.81 138 THR A N 1
ATOM 1079 C CA . THR A 1 138 ? 3.556 5.073 -21.172 1.00 94.81 138 THR A CA 1
ATOM 1080 C C . THR A 1 138 ? 4.394 4.842 -22.429 1.00 94.81 138 THR A C 1
ATOM 1082 O O . THR A 1 138 ? 4.352 5.650 -23.366 1.00 94.81 138 THR A O 1
ATOM 1085 N N . SER A 1 139 ? 5.081 3.700 -22.499 1.00 92.12 139 SER A N 1
ATOM 1086 C CA . SER A 1 139 ? 5.809 3.225 -23.673 1.00 92.12 139 SER A CA 1
ATOM 1087 C C . SER A 1 139 ? 4.908 3.141 -24.920 1.00 92.12 139 SER A C 1
ATOM 1089 O O . SER A 1 139 ? 3.746 2.734 -24.839 1.00 92.12 139 SER A O 1
ATOM 1091 N N . PRO A 1 140 ? 5.424 3.483 -26.118 1.00 90.94 140 PRO A N 1
ATOM 1092 C CA . PRO A 1 140 ? 4.707 3.250 -27.370 1.00 90.94 140 PRO A CA 1
ATOM 1093 C C . PRO A 1 140 ? 4.675 1.766 -27.775 1.00 90.94 140 PRO A C 1
ATOM 1095 O O . PRO A 1 140 ? 3.927 1.412 -28.681 1.00 90.94 140 PRO A O 1
ATOM 1098 N N . TRP A 1 141 ? 5.458 0.912 -27.109 1.00 91.88 141 TRP A N 1
ATOM 1099 C CA . TRP A 1 141 ? 5.476 -0.542 -27.295 1.00 91.88 141 TRP A CA 1
ATOM 1100 C C . TRP A 1 141 ? 4.909 -1.266 -26.079 1.00 91.88 141 TRP A C 1
ATOM 1102 O O . TRP A 1 141 ? 5.097 -0.762 -24.967 1.00 91.88 141 TRP A O 1
ATOM 1112 N N . PRO A 1 142 ? 4.312 -2.458 -26.257 1.00 94.25 142 PRO A N 1
ATOM 1113 C CA . PRO A 1 142 ? 3.870 -3.268 -25.133 1.00 94.25 142 PRO A CA 1
ATOM 1114 C C . PRO A 1 142 ? 5.033 -3.614 -24.196 1.00 94.25 142 PRO A C 1
ATOM 1116 O O . PRO A 1 142 ? 6.153 -3.884 -24.644 1.00 94.25 142 PRO A O 1
ATOM 1119 N N . VAL A 1 143 ? 4.768 -3.600 -22.894 1.00 95.25 143 VAL A N 1
ATOM 1120 C CA . VAL A 1 143 ? 5.748 -3.871 -21.837 1.00 95.25 143 VAL A CA 1
ATOM 1121 C C . VAL A 1 143 ? 5.357 -5.143 -21.105 1.00 95.25 143 VAL A C 1
ATOM 1123 O O . VAL A 1 143 ? 4.274 -5.213 -20.541 1.00 95.25 143 VAL A O 1
ATOM 1126 N N . GLU A 1 144 ? 6.245 -6.134 -21.106 1.00 95.44 144 GLU A N 1
ATOM 1127 C CA . GLU A 1 144 ? 6.096 -7.380 -20.355 1.00 95.44 144 GLU A CA 1
ATOM 1128 C C . GLU A 1 144 ? 6.885 -7.318 -19.050 1.00 95.44 144 GLU A C 1
ATOM 1130 O O . GLU A 1 144 ? 8.076 -6.993 -19.050 1.00 95.44 144 GLU A O 1
ATOM 1135 N N . PHE A 1 145 ? 6.231 -7.686 -17.954 1.00 96.31 145 PHE A N 1
ATOM 1136 C CA . PHE A 1 145 ? 6.811 -7.739 -16.621 1.00 96.31 145 PHE A CA 1
ATOM 1137 C C . PHE A 1 145 ? 7.260 -9.158 -16.279 1.00 96.31 145 PHE A C 1
ATOM 1139 O O . PHE A 1 145 ? 6.513 -10.123 -16.428 1.00 96.31 145 PHE A O 1
ATOM 1146 N N . LYS A 1 146 ? 8.497 -9.291 -15.798 1.00 95.25 146 LYS A N 1
ATOM 1147 C CA . LYS A 1 146 ? 9.030 -10.557 -15.280 1.00 95.25 146 LYS A CA 1
ATOM 1148 C C . LYS A 1 146 ? 8.760 -10.704 -13.795 1.00 95.25 146 LYS A C 1
ATOM 1150 O O . LYS A 1 146 ? 8.378 -11.780 -13.354 1.00 95.25 146 LYS A O 1
ATOM 1155 N N . SER A 1 147 ? 9.016 -9.647 -13.035 1.00 96.06 147 SER A N 1
ATOM 1156 C CA . SER A 1 147 ? 8.882 -9.653 -11.584 1.00 96.06 147 SER A CA 1
ATOM 1157 C C . SER A 1 147 ? 8.900 -8.236 -11.033 1.00 96.06 147 SER A C 1
ATOM 1159 O O . SER A 1 147 ? 9.476 -7.326 -11.631 1.00 96.06 147 SER A O 1
ATOM 1161 N N . SER A 1 148 ? 8.358 -8.084 -9.839 1.00 96.25 148 SER A N 1
ATOM 1162 C CA . SER A 1 148 ? 8.465 -6.914 -8.983 1.00 96.25 148 SER A CA 1
ATOM 1163 C C . SER A 1 148 ? 9.046 -7.314 -7.629 1.00 96.25 148 SER A C 1
ATOM 1165 O O . SER A 1 148 ? 8.972 -8.472 -7.216 1.00 96.25 148 SER A O 1
ATOM 1167 N N . GLN A 1 149 ? 9.661 -6.353 -6.950 1.00 95.25 149 GLN A N 1
ATOM 1168 C CA . GLN A 1 149 ? 10.191 -6.517 -5.608 1.00 95.25 149 GLN A CA 1
ATOM 1169 C C . GLN A 1 149 ? 9.984 -5.237 -4.807 1.00 95.25 149 GLN A C 1
ATOM 1171 O O . GLN A 1 149 ? 10.309 -4.138 -5.262 1.00 95.25 149 GLN A O 1
ATOM 1176 N N . LEU A 1 150 ? 9.501 -5.402 -3.579 1.00 95.00 150 LEU A N 1
ATOM 1177 C CA . LEU A 1 150 ? 9.361 -4.328 -2.612 1.00 95.00 150 LEU A CA 1
ATOM 1178 C C . LEU A 1 150 ? 10.520 -4.377 -1.606 1.00 95.00 150 LEU A C 1
ATOM 1180 O O . LEU A 1 150 ? 10.611 -5.288 -0.784 1.00 95.00 150 LEU A O 1
ATOM 1184 N N . GLN A 1 151 ? 11.414 -3.395 -1.672 1.00 94.75 151 GLN A N 1
ATOM 1185 C CA . GLN A 1 151 ? 12.514 -3.220 -0.725 1.00 94.75 151 GLN A CA 1
ATOM 1186 C C . GLN A 1 151 ? 12.062 -2.288 0.398 1.00 94.75 151 GLN A C 1
ATOM 1188 O O . GLN A 1 151 ? 12.075 -1.070 0.240 1.00 94.75 151 GLN A O 1
ATOM 1193 N N . MET A 1 152 ? 11.639 -2.866 1.520 1.00 94.00 152 MET A N 1
ATOM 1194 C CA . MET A 1 152 ? 11.112 -2.134 2.677 1.00 94.00 152 MET A CA 1
ATOM 1195 C C . MET A 1 152 ? 12.225 -1.732 3.656 1.00 94.00 152 MET A C 1
ATOM 1197 O O . MET A 1 152 ? 13.231 -2.440 3.766 1.00 94.00 152 MET A O 1
ATOM 1201 N N . PRO A 1 153 ? 12.058 -0.636 4.420 1.00 93.06 153 PRO A N 1
ATOM 1202 C CA . PRO A 1 153 ? 12.932 -0.354 5.555 1.00 93.06 153 PRO A CA 1
ATOM 1203 C C . PRO A 1 153 ? 12.702 -1.354 6.699 1.00 93.06 153 PRO A C 1
ATOM 1205 O O . PRO A 1 153 ? 11.706 -2.070 6.752 1.00 93.06 153 PRO A O 1
ATOM 1208 N N . THR A 1 154 ? 13.599 -1.358 7.684 1.00 90.69 154 THR A N 1
ATOM 1209 C CA . THR A 1 154 ? 13.584 -2.324 8.797 1.00 90.69 154 THR A CA 1
ATOM 1210 C C . THR A 1 154 ? 12.344 -2.249 9.692 1.00 90.69 154 THR A C 1
ATOM 1212 O O . THR A 1 154 ? 11.985 -3.258 10.310 1.00 90.69 154 THR A O 1
ATOM 1215 N N . ASN A 1 155 ? 11.702 -1.080 9.771 1.00 92.00 155 ASN A N 1
ATOM 1216 C CA . ASN A 1 155 ? 10.521 -0.808 10.591 1.00 92.00 155 ASN A CA 1
ATOM 1217 C C . ASN A 1 155 ? 9.191 -1.135 9.888 1.00 92.00 155 ASN A C 1
ATOM 1219 O O . ASN A 1 155 ? 8.141 -0.970 10.503 1.00 92.00 155 ASN A O 1
ATOM 1223 N N . ILE A 1 156 ? 9.222 -1.592 8.636 1.00 94.38 156 ILE A N 1
ATOM 1224 C CA . ILE A 1 156 ? 8.051 -2.077 7.902 1.00 94.38 156 ILE A CA 1
ATOM 1225 C C . ILE A 1 156 ? 8.271 -3.556 7.598 1.00 94.38 156 ILE A C 1
ATOM 1227 O O . ILE A 1 156 ? 9.391 -4.001 7.348 1.00 94.38 156 ILE A O 1
ATOM 1231 N N . GLN A 1 157 ? 7.204 -4.338 7.657 1.00 94.19 157 GLN A N 1
ATOM 1232 C CA . GLN A 1 157 ? 7.210 -5.730 7.231 1.00 94.19 157 GLN A CA 1
ATOM 1233 C C . GLN A 1 157 ? 5.917 -6.048 6.491 1.00 94.19 157 GLN A C 1
ATOM 1235 O O . GLN A 1 157 ? 4.900 -5.389 6.706 1.00 94.19 157 GLN A O 1
ATOM 1240 N N . SER A 1 158 ? 5.956 -7.066 5.638 1.00 93.62 158 SER A N 1
ATOM 1241 C CA . SER A 1 158 ? 4.726 -7.628 5.095 1.00 93.62 158 SER A CA 1
ATOM 1242 C C . SER A 1 158 ? 4.010 -8.445 6.169 1.00 93.62 158 SER A C 1
ATOM 1244 O O . SER A 1 158 ? 4.652 -9.018 7.052 1.00 93.62 158 SER A O 1
ATOM 1246 N N . THR A 1 159 ? 2.682 -8.461 6.109 1.00 92.88 159 THR A N 1
ATOM 1247 C CA . THR A 1 159 ? 1.860 -9.391 6.891 1.00 92.88 159 THR A CA 1
ATOM 1248 C C . THR A 1 159 ? 1.811 -10.781 6.269 1.00 92.88 159 THR A C 1
ATOM 1250 O O . THR A 1 159 ? 1.429 -11.729 6.950 1.00 92.88 159 THR A O 1
ATOM 1253 N N . ASP A 1 160 ? 2.166 -10.892 4.990 1.00 88.81 160 ASP A N 1
ATOM 1254 C CA . ASP A 1 160 ? 2.119 -12.136 4.234 1.00 88.81 160 ASP A CA 1
ATOM 1255 C C . ASP A 1 160 ? 3.415 -12.929 4.454 1.00 88.81 160 ASP A C 1
ATOM 1257 O O . ASP A 1 160 ? 4.491 -12.350 4.630 1.00 88.81 160 ASP A O 1
ATOM 1261 N N . GLU A 1 161 ? 3.320 -14.262 4.449 1.00 83.62 161 GLU A N 1
ATOM 1262 C CA . GLU A 1 161 ? 4.481 -15.144 4.652 1.00 83.62 161 GLU A CA 1
ATOM 1263 C C . GLU A 1 161 ? 5.499 -15.020 3.507 1.00 83.62 161 GLU A C 1
ATOM 1265 O O . GLU A 1 161 ? 6.707 -14.995 3.746 1.00 83.62 161 GLU A O 1
ATOM 1270 N N . GLU A 1 162 ? 5.009 -14.887 2.271 1.00 84.38 162 GLU A N 1
ATOM 1271 C CA . GLU A 1 162 ? 5.820 -14.702 1.070 1.00 84.38 162 GLU A CA 1
ATOM 1272 C C . GLU A 1 162 ? 5.236 -13.597 0.184 1.00 84.38 162 GLU A C 1
ATOM 1274 O O . GLU A 1 162 ? 4.065 -13.625 -0.195 1.00 84.38 162 GLU A O 1
ATOM 1279 N N . THR A 1 163 ? 6.073 -12.631 -0.198 1.00 81.81 163 THR A N 1
ATOM 1280 C CA . THR A 1 163 ? 5.712 -11.580 -1.154 1.00 81.81 163 THR A CA 1
ATOM 1281 C C . THR A 1 163 ? 6.152 -11.977 -2.559 1.00 81.81 163 THR A C 1
ATOM 1283 O O . THR A 1 163 ? 7.312 -11.830 -2.945 1.00 81.81 163 THR A O 1
ATOM 1286 N N . VAL A 1 164 ? 5.207 -12.494 -3.343 1.00 89.12 164 VAL A N 1
ATOM 1287 C CA . VAL A 1 164 ? 5.413 -12.824 -4.760 1.00 89.12 164 VAL A CA 1
ATOM 1288 C C . VAL A 1 164 ? 4.955 -11.686 -5.668 1.00 89.12 164 VAL A C 1
ATOM 1290 O O . VAL A 1 164 ? 4.056 -10.918 -5.327 1.00 89.12 164 VAL A O 1
ATOM 1293 N N . SER A 1 165 ? 5.564 -11.589 -6.850 1.00 94.38 165 SER A N 1
ATOM 1294 C CA . SER A 1 165 ? 5.144 -10.626 -7.867 1.00 94.38 165 SER A CA 1
ATOM 1295 C C . SER A 1 165 ? 3.807 -11.043 -8.482 1.00 94.38 165 SER A C 1
ATOM 1297 O O . SER A 1 165 ? 3.700 -12.105 -9.092 1.00 94.38 165 SER A O 1
ATOM 1299 N N . GLN A 1 166 ? 2.796 -10.190 -8.352 1.00 94.69 166 GLN A N 1
ATOM 1300 C CA . GLN A 1 166 ? 1.446 -10.384 -8.888 1.00 94.69 166 GLN A CA 1
ATOM 1301 C C . GLN A 1 166 ? 1.356 -9.975 -10.364 1.00 94.69 166 GLN A C 1
ATOM 1303 O O . GLN A 1 166 ? 0.470 -10.431 -11.082 1.00 94.69 166 GLN A O 1
ATOM 1308 N N . ILE A 1 167 ? 2.295 -9.150 -10.838 1.00 95.31 167 ILE A N 1
ATOM 1309 C CA . ILE A 1 167 ? 2.397 -8.736 -12.249 1.00 95.31 167 ILE A CA 1
ATOM 1310 C C . ILE A 1 167 ? 3.276 -9.657 -13.103 1.00 95.31 167 ILE A C 1
ATOM 1312 O O . ILE A 1 167 ? 3.536 -9.350 -14.266 1.00 95.31 167 ILE A O 1
ATOM 1316 N N . GLN A 1 168 ? 3.768 -10.774 -12.566 1.00 95.50 168 GLN A N 1
ATOM 1317 C CA . GLN A 1 168 ? 4.608 -11.694 -13.330 1.00 95.50 168 GLN A CA 1
ATOM 1318 C C . GLN A 1 168 ? 3.880 -12.205 -14.586 1.00 95.50 168 GLN A C 1
ATOM 1320 O O . GLN A 1 168 ? 2.807 -12.797 -14.513 1.00 95.50 168 GLN A O 1
ATOM 1325 N N . GLY A 1 169 ? 4.491 -11.996 -15.754 1.00 93.25 169 GLY A N 1
ATOM 1326 C CA . GLY A 1 169 ? 3.939 -12.388 -17.053 1.00 93.25 169 GLY A CA 1
ATOM 1327 C C . GLY A 1 169 ? 2.871 -11.440 -17.605 1.00 93.25 169 GLY A C 1
ATOM 1328 O O . GLY A 1 169 ? 2.401 -11.648 -18.725 1.00 93.25 169 GLY A O 1
ATOM 1329 N N . VAL A 1 170 ? 2.502 -10.384 -16.873 1.00 96.12 170 VAL A N 1
ATOM 1330 C CA . VAL A 1 170 ? 1.573 -9.361 -17.363 1.00 96.12 170 VAL A CA 1
ATOM 1331 C C . VAL A 1 170 ? 2.245 -8.554 -18.469 1.00 96.12 170 VAL A C 1
ATOM 1333 O O . VAL A 1 170 ? 3.416 -8.182 -18.374 1.00 96.12 170 VAL A O 1
ATOM 1336 N N . CYS A 1 171 ? 1.490 -8.272 -19.528 1.00 95.75 171 CYS A N 1
ATOM 1337 C CA . CYS A 1 171 ? 1.930 -7.437 -20.633 1.00 95.75 171 CYS A CA 1
ATOM 1338 C C . CYS A 1 171 ? 0.958 -6.273 -20.815 1.00 95.75 171 CYS A C 1
ATOM 1340 O O . CYS A 1 171 ? -0.211 -6.514 -21.095 1.00 95.75 171 CYS A O 1
ATOM 1342 N N . LEU A 1 172 ? 1.447 -5.040 -20.681 1.00 96.81 172 LEU A N 1
ATOM 1343 C CA . LEU A 1 172 ? 0.641 -3.828 -20.814 1.00 96.81 172 LEU A CA 1
ATOM 1344 C C . LEU A 1 172 ? 0.922 -3.113 -22.132 1.00 96.81 172 LEU A C 1
ATOM 1346 O O . LEU A 1 172 ? 2.063 -2.747 -22.430 1.00 96.81 172 LEU A O 1
ATOM 1350 N N . ASN A 1 173 ? -0.131 -2.855 -22.896 1.00 96.19 173 ASN A N 1
ATOM 1351 C CA . ASN A 1 173 ? -0.121 -1.922 -24.012 1.00 96.19 173 ASN A CA 1
ATOM 1352 C C . ASN A 1 173 ? -0.163 -0.476 -23.513 1.00 96.19 173 ASN A C 1
ATOM 1354 O O . ASN A 1 173 ? -0.465 -0.190 -22.356 1.00 96.19 173 ASN A O 1
ATOM 1358 N N . LYS A 1 174 ? 0.113 0.467 -24.414 1.00 94.69 174 LYS A N 1
ATOM 1359 C CA . LYS A 1 174 ? 0.082 1.897 -24.103 1.00 94.69 174 LYS A CA 1
ATOM 1360 C C . LYS A 1 174 ? -1.257 2.292 -23.459 1.00 94.69 174 LYS A C 1
ATOM 1362 O O . LYS A 1 174 ? -2.307 2.065 -24.054 1.00 94.69 174 LYS A O 1
ATOM 1367 N N . LYS A 1 175 ? -1.191 2.974 -22.311 1.00 95.00 175 LYS A N 1
ATOM 1368 C CA . LYS A 1 175 ? -2.309 3.396 -21.441 1.00 95.00 175 LYS A CA 1
ATOM 1369 C C . LYS A 1 175 ? -3.015 2.288 -20.655 1.00 95.00 175 LYS A C 1
ATOM 1371 O O . LYS A 1 175 ? -3.920 2.613 -19.894 1.00 95.00 175 LYS A O 1
ATOM 1376 N N . GLU A 1 176 ? -2.641 1.023 -20.811 1.00 97.44 176 GLU A N 1
ATOM 1377 C CA . GLU A 1 176 ? -3.117 -0.014 -19.896 1.00 97.44 176 GLU A CA 1
ATOM 1378 C C . GLU A 1 176 ? -2.401 0.112 -18.551 1.00 97.44 176 GLU A C 1
ATOM 1380 O O . GLU A 1 176 ? -1.270 0.612 -18.475 1.00 97.44 176 GLU A O 1
ATOM 1385 N N . CYS A 1 177 ? -3.068 -0.347 -17.495 1.00 96.69 177 CYS A N 1
ATOM 1386 C CA . CYS A 1 177 ? -2.526 -0.344 -16.149 1.00 96.69 177 CYS A CA 1
ATOM 1387 C C . CYS A 1 177 ? -2.625 -1.716 -15.477 1.00 96.69 177 CYS A C 1
ATOM 1389 O O . CYS A 1 177 ? -3.482 -2.534 -15.812 1.00 96.69 177 CYS A O 1
ATOM 1391 N N . ALA A 1 178 ? -1.730 -1.950 -14.522 1.00 96.81 178 ALA A N 1
ATOM 1392 C CA . ALA A 1 178 ? -1.774 -3.072 -13.595 1.00 96.81 178 ALA A CA 1
ATOM 1393 C C . ALA A 1 178 ? -1.471 -2.567 -12.185 1.00 96.81 178 ALA A C 1
ATOM 1395 O O . ALA A 1 178 ? -0.622 -1.694 -12.012 1.00 96.81 178 ALA A O 1
ATOM 1396 N N . THR A 1 179 ? -2.133 -3.140 -11.185 1.00 96.50 179 THR A N 1
ATOM 1397 C CA . THR A 1 179 ? -1.957 -2.756 -9.781 1.00 96.50 179 THR A CA 1
ATOM 1398 C C . THR A 1 179 ? -1.588 -3.981 -8.968 1.00 96.50 179 THR A C 1
ATOM 1400 O O . THR A 1 179 ? -2.234 -5.020 -9.094 1.00 96.50 179 THR A O 1
ATOM 1403 N N . GLU A 1 180 ? -0.565 -3.851 -8.132 1.00 95.50 180 GLU A N 1
ATOM 1404 C CA . GLU A 1 180 ? -0.223 -4.859 -7.128 1.00 95.50 180 GLU A CA 1
ATOM 1405 C C . GLU A 1 180 ? -0.784 -4.483 -5.763 1.00 95.50 180 GLU A C 1
ATOM 1407 O O . GLU A 1 180 ? -1.046 -3.313 -5.493 1.00 95.50 180 GLU A O 1
ATOM 1412 N N . CYS A 1 181 ? -0.950 -5.477 -4.894 1.00 95.31 181 CYS A N 1
ATOM 1413 C CA . CYS A 1 181 ? -1.463 -5.289 -3.545 1.00 95.31 181 CYS A CA 1
ATOM 1414 C C . CYS A 1 181 ? -0.528 -5.905 -2.510 1.00 95.31 181 CYS A C 1
ATOM 1416 O O . CYS A 1 181 ? -0.368 -7.122 -2.473 1.00 95.31 181 CYS A O 1
ATOM 1418 N N . PHE A 1 182 ? 0.055 -5.074 -1.647 1.00 95.81 182 PHE A N 1
ATOM 1419 C CA . PHE A 1 182 ? 0.913 -5.523 -0.552 1.00 95.81 182 PHE A CA 1
ATOM 1420 C C . PHE A 1 182 ? 0.276 -5.175 0.790 1.00 95.81 182 PHE A C 1
ATOM 1422 O O . PHE A 1 182 ? 0.049 -4.001 1.084 1.00 95.81 182 PHE A O 1
ATOM 1429 N N . CYS A 1 183 ? 0.026 -6.187 1.618 1.00 96.12 183 CYS A N 1
ATOM 1430 C CA . CYS A 1 183 ? -0.405 -5.994 2.996 1.00 96.12 183 CYS A CA 1
ATOM 1431 C C . CYS A 1 183 ? 0.833 -5.817 3.883 1.00 96.12 183 CYS A C 1
ATOM 1433 O O . CYS A 1 183 ? 1.705 -6.691 3.964 1.00 96.12 183 CYS A O 1
ATOM 1435 N N . LEU A 1 184 ? 0.943 -4.643 4.499 1.00 96.19 184 LEU A N 1
ATOM 1436 C CA . LEU A 1 184 ? 2.104 -4.201 5.261 1.00 96.19 184 LEU A CA 1
ATOM 1437 C C . LEU A 1 184 ? 1.698 -3.832 6.683 1.00 96.19 184 LEU A C 1
ATOM 1439 O O . LEU A 1 184 ? 0.571 -3.430 6.940 1.00 96.19 184 LEU A O 1
ATOM 1443 N N . ILE A 1 185 ? 2.640 -3.929 7.611 1.00 95.38 185 ILE A N 1
ATOM 1444 C CA . ILE A 1 185 ? 2.473 -3.510 8.999 1.00 95.38 185 ILE A CA 1
ATOM 1445 C C . ILE A 1 185 ? 3.752 -2.829 9.481 1.00 95.38 185 ILE A C 1
ATOM 1447 O O . ILE A 1 185 ? 4.871 -3.221 9.130 1.00 95.38 185 ILE A O 1
ATOM 1451 N N . THR A 1 186 ? 3.596 -1.784 10.287 1.00 93.75 186 THR A N 1
ATOM 1452 C CA . THR A 1 186 ? 4.733 -1.146 10.953 1.00 93.75 186 THR A CA 1
ATOM 1453 C C . THR A 1 186 ? 5.119 -1.940 12.195 1.00 93.75 186 THR A C 1
ATOM 1455 O O . THR A 1 186 ? 4.271 -2.358 12.978 1.00 93.75 186 THR A O 1
ATOM 1458 N N . LYS A 1 187 ? 6.417 -2.157 12.402 1.00 89.44 187 LYS A N 1
ATOM 1459 C CA . LYS A 1 187 ? 6.922 -2.678 13.676 1.00 89.44 187 LYS A CA 1
ATOM 1460 C C . LYS A 1 187 ? 6.839 -1.585 14.739 1.00 89.44 187 LYS A C 1
ATOM 1462 O O . LYS A 1 187 ? 6.940 -0.405 14.404 1.00 89.44 187 LYS A O 1
ATOM 1467 N N . SER A 1 188 ? 6.756 -1.987 16.009 1.00 84.19 188 SER A N 1
ATOM 1468 C CA . SER A 1 188 ? 6.854 -1.080 17.161 1.00 84.19 188 SER A CA 1
ATOM 1469 C C . SER A 1 188 ? 8.043 -0.125 16.991 1.00 84.19 188 SER A C 1
ATOM 1471 O O . SER A 1 188 ? 9.205 -0.539 17.024 1.00 84.19 188 SER A O 1
ATOM 1473 N N . THR A 1 189 ? 7.748 1.159 16.804 1.00 82.44 189 THR A N 1
ATOM 1474 C CA . THR A 1 189 ? 8.723 2.226 16.558 1.00 82.44 189 THR A CA 1
ATOM 1475 C C . THR A 1 189 ? 8.283 3.495 17.272 1.00 82.44 189 THR A C 1
ATOM 1477 O O . THR A 1 189 ? 7.095 3.729 17.444 1.00 82.44 189 THR A O 1
ATOM 1480 N N . SER A 1 190 ? 9.228 4.342 17.676 1.00 84.06 190 SER A N 1
ATOM 1481 C CA . SER A 1 190 ? 8.933 5.683 18.200 1.00 84.06 190 SER A CA 1
ATOM 1482 C C . SER A 1 190 ? 8.963 6.766 17.113 1.00 84.06 190 SER A C 1
ATOM 1484 O O . SER A 1 190 ? 8.855 7.951 17.422 1.00 84.06 190 SER A O 1
ATOM 1486 N N . GLN A 1 191 ? 9.189 6.386 15.852 1.00 89.19 191 GLN A N 1
ATOM 1487 C CA . GLN A 1 191 ? 9.248 7.313 14.722 1.00 89.19 191 GLN A CA 1
ATOM 1488 C C . GLN A 1 191 ? 7.858 7.856 14.381 1.00 89.19 191 GLN A C 1
ATOM 1490 O O . GLN A 1 191 ? 6.870 7.127 14.422 1.00 89.19 191 GLN A O 1
ATOM 1495 N N . THR A 1 192 ? 7.786 9.133 14.006 1.00 92.50 192 THR A N 1
ATOM 1496 C CA . THR A 1 192 ? 6.540 9.804 13.594 1.00 92.50 192 THR A CA 1
ATOM 1497 C C . THR A 1 192 ? 6.308 9.768 12.086 1.00 92.50 192 THR A C 1
ATOM 1499 O O . THR A 1 192 ? 5.235 10.141 11.624 1.00 92.50 192 THR A O 1
ATOM 1502 N N . SER A 1 193 ? 7.293 9.324 11.308 1.00 95.19 193 SER A N 1
ATOM 1503 C CA . SER A 1 193 ? 7.180 9.104 9.869 1.00 95.19 193 SER A CA 1
ATOM 1504 C C . SER A 1 193 ? 8.186 8.058 9.401 1.00 95.19 193 SER A C 1
ATOM 1506 O O . SER A 1 193 ? 9.173 7.768 10.084 1.00 95.19 193 SER A O 1
ATOM 1508 N N . THR A 1 194 ? 7.929 7.460 8.242 1.00 94.50 194 THR A N 1
ATOM 1509 C CA . THR A 1 194 ? 8.821 6.472 7.634 1.00 94.50 194 THR A CA 1
ATOM 1510 C C . THR A 1 194 ? 8.671 6.441 6.115 1.00 94.50 194 THR A C 1
ATOM 1512 O O . THR A 1 194 ? 7.596 6.718 5.589 1.00 94.50 194 THR A O 1
ATOM 1515 N N . SER A 1 195 ? 9.752 6.126 5.397 1.00 94.56 195 SER A N 1
ATOM 1516 C CA . SER A 1 195 ? 9.681 5.822 3.962 1.00 94.56 195 SER A CA 1
ATOM 1517 C C . SER A 1 195 ? 9.103 4.428 3.769 1.00 94.56 195 SER A C 1
ATOM 1519 O O . SER A 1 195 ? 9.469 3.516 4.495 1.00 94.56 195 SER A O 1
ATOM 1521 N N . LEU A 1 196 ? 8.263 4.223 2.761 1.00 95.62 196 LEU A N 1
ATOM 1522 C CA . LEU A 1 196 ? 7.792 2.878 2.415 1.00 95.62 196 LEU A CA 1
ATOM 1523 C C . LEU A 1 196 ? 8.836 2.046 1.647 1.00 95.62 196 LEU A C 1
ATOM 1525 O O . LEU A 1 196 ? 8.597 0.877 1.349 1.00 95.62 196 LEU A O 1
ATOM 1529 N N . GLY A 1 197 ? 10.007 2.625 1.363 1.00 95.44 197 GLY A N 1
ATOM 1530 C CA . GLY A 1 197 ? 11.126 1.946 0.724 1.00 95.44 197 GLY A CA 1
ATOM 1531 C C . GLY A 1 197 ? 11.184 2.173 -0.784 1.00 95.44 197 GLY A C 1
ATOM 1532 O O . GLY A 1 197 ? 10.960 3.282 -1.263 1.00 95.44 197 GLY A O 1
ATOM 1533 N N . THR A 1 198 ? 11.549 1.140 -1.541 1.00 96.44 198 THR A N 1
ATOM 1534 C CA . THR A 1 198 ? 11.706 1.205 -3.003 1.00 96.44 198 THR A CA 1
ATOM 1535 C C . THR A 1 198 ? 10.950 0.066 -3.670 1.00 96.44 198 THR A C 1
ATOM 1537 O O . THR A 1 198 ? 11.094 -1.096 -3.294 1.00 96.44 198 THR A O 1
ATOM 1540 N N . TYR A 1 199 ? 10.171 0.395 -4.694 1.00 96.56 199 TYR A N 1
ATOM 1541 C CA . TYR A 1 199 ? 9.482 -0.571 -5.537 1.00 96.56 199 TYR A CA 1
ATOM 1542 C C . TYR A 1 199 ? 10.270 -0.767 -6.830 1.00 96.56 199 TYR A C 1
ATOM 1544 O O . TYR A 1 199 ? 10.506 0.182 -7.574 1.00 96.56 199 TYR A O 1
ATOM 1552 N N . THR A 1 200 ? 10.733 -1.987 -7.079 1.00 95.69 200 THR A N 1
ATOM 1553 C CA . THR A 1 200 ? 11.606 -2.318 -8.209 1.00 95.69 200 THR A CA 1
ATOM 1554 C C . THR A 1 200 ? 10.916 -3.294 -9.142 1.00 95.69 200 THR A C 1
ATOM 1556 O O . THR A 1 200 ? 10.389 -4.307 -8.697 1.00 95.69 200 THR A O 1
ATOM 1559 N N . VAL A 1 201 ? 10.949 -3.014 -10.442 1.00 96.12 201 VAL A N 1
ATOM 1560 C CA . VAL A 1 201 ? 10.267 -3.810 -11.464 1.00 96.12 201 VAL A CA 1
ATOM 1561 C C . VAL A 1 201 ? 11.253 -4.245 -12.538 1.00 96.12 201 VAL A C 1
ATOM 1563 O O . VAL A 1 201 ? 11.992 -3.424 -13.080 1.00 96.12 201 VAL A O 1
ATOM 1566 N N . SER A 1 202 ? 11.239 -5.537 -12.862 1.00 95.12 202 SER A N 1
ATOM 1567 C CA . SER A 1 202 ? 11.973 -6.139 -13.972 1.00 95.12 202 SER A CA 1
ATOM 1568 C C . SER A 1 202 ? 11.039 -6.334 -15.164 1.00 95.12 202 SER A C 1
ATOM 1570 O O . SER A 1 202 ? 10.013 -7.010 -15.058 1.00 95.12 202 SER A O 1
ATOM 1572 N N . TRP A 1 203 ? 11.376 -5.737 -16.303 1.00 94.25 203 TRP A N 1
ATOM 1573 C CA . TRP A 1 203 ? 10.488 -5.640 -17.461 1.00 94.25 203 TRP A CA 1
ATOM 1574 C C . TRP A 1 203 ? 11.258 -5.620 -18.785 1.00 94.25 203 TRP A C 1
ATOM 1576 O O . TRP A 1 203 ? 12.465 -5.391 -18.822 1.00 94.25 203 TRP A O 1
ATOM 1586 N N . ARG A 1 204 ? 10.563 -5.870 -19.896 1.00 91.81 204 ARG A N 1
ATOM 1587 C CA . ARG A 1 204 ? 11.100 -5.715 -21.255 1.00 91.81 204 ARG A CA 1
ATOM 1588 C C . ARG A 1 204 ? 10.039 -5.182 -22.201 1.00 91.81 204 ARG A C 1
ATOM 1590 O O . ARG A 1 204 ? 8.845 -5.358 -21.979 1.00 91.81 204 ARG A O 1
ATOM 1597 N N . ARG A 1 205 ? 10.474 -4.569 -23.300 1.00 90.62 205 ARG A N 1
ATOM 1598 C CA . ARG A 1 205 ? 9.570 -4.237 -24.409 1.00 90.62 205 ARG A CA 1
ATOM 1599 C C . ARG A 1 205 ? 9.312 -5.485 -25.241 1.00 90.62 205 ARG A C 1
ATOM 1601 O O . ARG A 1 205 ? 10.258 -6.201 -25.572 1.00 90.62 205 ARG A O 1
ATOM 1608 N N . LYS A 1 206 ? 8.059 -5.702 -25.627 1.00 87.44 206 LYS A N 1
ATOM 1609 C CA . LYS A 1 206 ? 7.718 -6.605 -26.722 1.00 87.44 206 LYS A CA 1
ATOM 1610 C C . LYS A 1 206 ? 7.775 -5.832 -28.027 1.00 87.44 206 LYS A C 1
ATOM 1612 O O . LYS A 1 206 ? 7.271 -4.717 -28.143 1.00 87.44 206 LYS A O 1
ATOM 1617 N N . TRP A 1 207 ? 8.429 -6.437 -28.999 1.00 77.12 207 TRP A N 1
ATOM 1618 C CA . TRP A 1 207 ? 8.518 -5.939 -30.356 1.00 77.12 207 TRP A CA 1
ATOM 1619 C C . TRP A 1 207 ? 8.181 -7.100 -31.289 1.00 77.12 207 TRP A C 1
ATOM 1621 O O . TRP A 1 207 ? 8.451 -8.251 -30.954 1.00 77.12 207 TRP A O 1
ATOM 1631 N N . ASP A 1 208 ? 7.595 -6.791 -32.441 1.00 67.00 208 ASP A N 1
ATOM 1632 C CA . ASP A 1 208 ? 7.100 -7.739 -33.451 1.00 67.00 208 ASP A CA 1
ATOM 1633 C C . ASP A 1 208 ? 8.237 -8.436 -34.236 1.00 67.00 208 ASP A C 1
ATOM 1635 O O . ASP A 1 208 ? 8.196 -8.605 -35.447 1.00 67.00 208 ASP A O 1
ATOM 1639 N N . SER A 1 209 ? 9.340 -8.767 -33.563 1.00 66.56 209 SER A N 1
ATOM 1640 C CA . SER A 1 209 ? 10.473 -9.485 -34.145 1.00 66.56 209 SER A CA 1
ATOM 1641 C C . SER A 1 209 ? 10.741 -10.745 -33.348 1.00 66.56 209 SER A C 1
ATOM 1643 O O . SER A 1 209 ? 10.674 -10.697 -32.123 1.00 66.56 209 SER A O 1
ATOM 1645 N N . ASP A 1 210 ? 11.223 -11.793 -34.016 1.00 64.88 210 ASP A N 1
ATOM 1646 C CA . ASP A 1 210 ? 11.733 -13.029 -33.391 1.00 64.88 210 ASP A CA 1
ATOM 1647 C C . ASP A 1 210 ? 12.882 -12.805 -32.381 1.00 64.88 210 ASP A C 1
ATOM 1649 O O . ASP A 1 210 ? 13.379 -13.743 -31.760 1.00 64.88 210 ASP A O 1
ATOM 1653 N N . VAL A 1 211 ? 13.353 -11.565 -32.211 1.00 71.44 211 VAL A N 1
ATOM 1654 C CA . VAL A 1 211 ? 14.346 -11.201 -31.203 1.00 71.44 211 VAL A CA 1
ATOM 1655 C C . VAL A 1 211 ? 13.654 -10.785 -29.914 1.00 71.44 211 VAL A C 1
ATOM 1657 O O . VAL A 1 211 ? 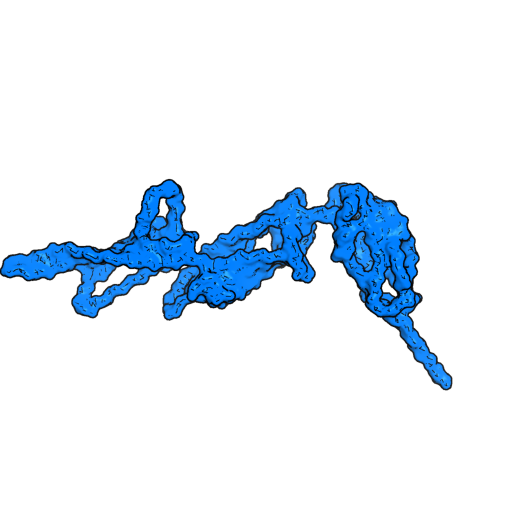13.157 -9.667 -29.784 1.00 71.44 211 VAL A O 1
ATOM 1660 N N . GLU A 1 212 ? 13.715 -11.653 -28.910 1.00 77.44 212 GLU A N 1
ATOM 1661 C CA . GLU A 1 212 ? 13.384 -11.257 -27.547 1.00 77.44 212 GLU A CA 1
ATOM 1662 C C . GLU A 1 212 ? 14.373 -10.197 -27.042 1.00 77.44 212 GLU A C 1
ATOM 1664 O O . GLU A 1 212 ? 15.581 -10.339 -27.232 1.00 77.44 212 GLU A O 1
ATOM 1669 N N . LEU A 1 213 ? 13.900 -9.161 -26.352 1.00 82.25 213 LEU A N 1
ATOM 1670 C CA . LEU A 1 213 ? 14.770 -8.200 -25.665 1.00 82.25 213 LEU A CA 1
ATOM 1671 C C . LEU A 1 213 ? 15.137 -8.707 -24.257 1.00 82.25 213 LEU A C 1
ATOM 1673 O O . LEU A 1 213 ? 14.393 -9.510 -23.684 1.00 82.25 213 LEU A O 1
ATOM 1677 N N . PRO A 1 214 ? 16.297 -8.304 -23.703 1.00 82.88 214 PRO A N 1
ATOM 1678 C CA . PRO A 1 214 ? 16.645 -8.643 -22.331 1.00 82.88 214 PRO A CA 1
ATOM 1679 C C . PRO A 1 214 ? 15.717 -7.902 -21.364 1.00 82.88 214 PRO A C 1
ATOM 1681 O O . PRO A 1 214 ? 15.212 -6.819 -21.674 1.00 82.88 214 PRO A O 1
ATOM 1684 N N . PHE A 1 215 ? 15.494 -8.496 -20.194 1.00 87.25 215 PHE A N 1
ATOM 1685 C CA . PHE A 1 215 ? 14.828 -7.799 -19.102 1.00 87.25 215 PHE A CA 1
ATOM 1686 C C . PHE A 1 215 ? 15.770 -6.752 -18.517 1.00 87.25 215 PHE A C 1
ATOM 1688 O O . PHE A 1 215 ? 16.961 -7.003 -18.358 1.00 87.25 215 PHE A O 1
ATOM 1695 N N . VAL A 1 216 ? 15.219 -5.585 -18.212 1.00 87.56 216 VAL A N 1
ATOM 1696 C CA . VAL A 1 216 ? 15.889 -4.491 -17.513 1.00 87.56 216 VAL A CA 1
ATOM 1697 C C . VAL A 1 216 ? 15.122 -4.171 -16.240 1.00 87.56 216 VAL A C 1
ATOM 1699 O O . VAL A 1 216 ? 13.948 -4.517 -16.108 1.00 87.56 216 VAL A O 1
ATOM 1702 N N . THR A 1 217 ? 15.785 -3.497 -15.310 1.00 90.12 217 THR A N 1
ATOM 1703 C CA . THR A 1 217 ? 15.214 -3.166 -14.005 1.00 90.12 217 THR A CA 1
ATOM 1704 C C . THR A 1 217 ? 15.035 -1.660 -13.860 1.00 90.12 217 THR A C 1
ATOM 1706 O O . THR A 1 217 ? 15.896 -0.877 -14.262 1.00 90.12 217 THR A O 1
ATOM 1709 N N . THR A 1 218 ? 13.908 -1.240 -13.290 1.00 91.12 218 THR A N 1
ATOM 1710 C CA . THR A 1 218 ? 13.629 0.161 -12.949 1.00 91.12 218 THR A CA 1
ATOM 1711 C C . THR A 1 218 ? 13.091 0.234 -11.529 1.00 91.12 218 THR A C 1
ATOM 1713 O O . THR A 1 218 ? 12.210 -0.543 -11.162 1.00 91.12 218 THR A O 1
ATOM 1716 N N . SER A 1 219 ? 13.635 1.153 -10.735 1.00 92.94 219 SER A N 1
ATOM 1717 C CA . SER A 1 219 ? 13.328 1.302 -9.313 1.00 92.94 219 SER A CA 1
ATOM 1718 C C . SER A 1 219 ? 12.690 2.658 -9.038 1.00 92.94 219 SER A C 1
ATOM 1720 O O . SER A 1 219 ? 13.148 3.679 -9.549 1.00 92.94 219 SER A O 1
ATOM 1722 N N . PHE A 1 220 ? 11.649 2.656 -8.212 1.00 93.31 220 PHE A N 1
ATOM 1723 C CA . PHE A 1 220 ? 10.844 3.820 -7.866 1.00 93.31 220 PHE A CA 1
ATOM 1724 C C . PHE A 1 220 ? 10.878 4.019 -6.351 1.00 93.31 220 PHE A C 1
ATOM 1726 O O . PHE A 1 220 ? 10.514 3.094 -5.613 1.00 93.31 220 PHE A O 1
ATOM 1733 N N . PRO A 1 221 ? 11.306 5.194 -5.859 1.00 95.25 221 PRO A N 1
ATOM 1734 C CA . PRO A 1 221 ? 11.214 5.492 -4.440 1.00 95.25 221 PRO A CA 1
ATOM 1735 C C . PRO A 1 221 ? 9.739 5.605 -4.051 1.00 95.25 221 PRO A C 1
ATOM 1737 O O . PRO A 1 221 ? 8.957 6.287 -4.714 1.00 95.25 221 PRO A O 1
ATOM 1740 N N . LEU A 1 222 ? 9.359 4.933 -2.972 1.00 95.94 222 LEU A N 1
ATOM 1741 C CA . LEU A 1 222 ? 8.021 5.032 -2.411 1.00 95.94 222 LEU A CA 1
ATOM 1742 C C . LEU A 1 222 ? 7.931 6.219 -1.440 1.00 95.94 222 LEU A C 1
ATOM 1744 O O . LEU A 1 222 ? 8.950 6.632 -0.869 1.00 95.94 222 LEU A O 1
ATOM 1748 N N . PRO A 1 223 ? 6.727 6.785 -1.240 1.00 94.81 223 PRO A N 1
ATOM 1749 C CA . PRO A 1 223 ? 6.560 7.986 -0.433 1.00 94.81 223 PRO A CA 1
ATOM 1750 C C . PRO A 1 223 ? 6.969 7.786 1.032 1.00 94.81 223 PRO A C 1
ATOM 1752 O O . PRO A 1 223 ? 6.990 6.674 1.568 1.00 94.81 223 PRO A O 1
ATOM 1755 N N . VAL A 1 224 ? 7.279 8.908 1.683 1.00 95.88 224 VAL A 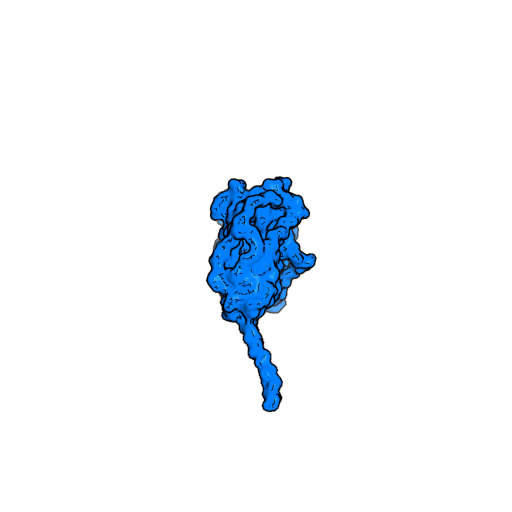N 1
ATOM 1756 C CA . VAL A 1 224 ? 7.388 9.001 3.141 1.00 95.88 224 VAL A CA 1
ATOM 1757 C C . VAL A 1 224 ? 6.011 9.316 3.699 1.00 95.88 224 VAL A C 1
ATOM 1759 O O . VAL A 1 224 ? 5.354 10.239 3.225 1.00 95.88 224 VAL A O 1
ATOM 1762 N N . VAL A 1 225 ? 5.588 8.559 4.704 1.00 95.88 225 VAL A N 1
ATOM 1763 C CA . VAL A 1 225 ? 4.253 8.653 5.301 1.00 95.88 225 VAL A CA 1
ATOM 1764 C C . VAL A 1 225 ? 4.351 8.865 6.801 1.00 95.88 225 VAL A C 1
ATOM 1766 O O . VAL A 1 225 ? 5.314 8.422 7.434 1.00 95.88 225 VAL A O 1
ATOM 1769 N N . ASN A 1 226 ? 3.371 9.558 7.379 1.00 96.44 226 ASN A N 1
ATOM 1770 C CA . ASN A 1 226 ? 3.331 9.761 8.824 1.00 96.44 226 ASN A CA 1
ATOM 1771 C C . ASN A 1 226 ? 2.806 8.510 9.526 1.00 96.44 226 ASN A C 1
ATOM 1773 O O . ASN A 1 226 ? 1.953 7.797 8.998 1.00 96.44 226 ASN A O 1
ATOM 1777 N N . ILE A 1 227 ? 3.312 8.283 10.735 1.00 94.62 227 ILE A N 1
ATOM 1778 C CA . ILE A 1 227 ? 2.909 7.191 11.612 1.00 94.62 227 ILE A CA 1
ATOM 1779 C C . ILE A 1 227 ? 2.093 7.776 12.763 1.00 94.62 227 ILE A C 1
ATOM 1781 O O . ILE A 1 227 ? 2.603 8.540 13.586 1.00 94.62 227 ILE A O 1
ATOM 1785 N N . GLU A 1 228 ? 0.823 7.400 12.823 1.00 92.00 228 GLU A N 1
ATOM 1786 C CA . GLU A 1 228 ? -0.093 7.748 13.898 1.00 92.00 228 GLU A CA 1
ATOM 1787 C C . GLU A 1 228 ? 0.061 6.777 15.070 1.00 92.00 228 GLU A C 1
ATOM 1789 O O . GLU A 1 228 ? -0.142 5.567 14.952 1.00 92.00 228 GLU A O 1
ATOM 1794 N N . HIS A 1 229 ? 0.389 7.332 16.235 1.00 90.19 229 HIS A N 1
ATOM 1795 C CA . HIS A 1 229 ? 0.528 6.588 17.484 1.00 90.19 229 HIS A CA 1
ATOM 1796 C C . HIS A 1 229 ? -0.747 6.719 18.302 1.00 90.19 229 HIS A C 1
ATOM 1798 O O . HIS A 1 229 ? -0.926 7.687 19.045 1.00 90.19 229 HIS A O 1
ATOM 1804 N N . ILE A 1 230 ? -1.646 5.747 18.162 1.00 90.31 230 ILE A N 1
ATOM 1805 C CA . ILE A 1 230 ? -2.897 5.742 18.918 1.00 90.31 230 ILE A CA 1
ATOM 1806 C C . ILE A 1 230 ? -2.636 5.143 20.310 1.00 90.31 230 ILE A C 1
ATOM 1808 O O . ILE A 1 230 ? -2.230 3.984 20.414 1.00 90.31 230 ILE A O 1
ATOM 1812 N N . PRO A 1 231 ? -2.872 5.893 21.404 1.00 91.50 231 PRO A N 1
ATOM 1813 C CA . PRO A 1 231 ? -2.463 5.475 22.746 1.00 91.50 231 PRO A CA 1
ATOM 1814 C C . PRO A 1 231 ? -3.318 4.340 23.328 1.00 91.50 231 PRO A C 1
ATOM 1816 O O . PRO A 1 231 ? -2.910 3.695 24.298 1.00 91.50 231 PRO A O 1
ATOM 1819 N N . ILE A 1 232 ? -4.501 4.095 22.759 1.00 92.06 232 ILE A N 1
ATOM 1820 C CA . ILE A 1 232 ? -5.431 3.056 23.200 1.00 92.06 232 ILE A CA 1
ATOM 1821 C C . ILE A 1 232 ? -6.053 2.320 22.015 1.00 92.06 232 ILE A C 1
ATOM 1823 O O . ILE A 1 232 ? -6.170 2.858 20.921 1.00 92.06 232 ILE A O 1
ATOM 1827 N N . SER A 1 233 ? -6.517 1.106 22.267 1.00 91.88 233 SER A N 1
ATOM 1828 C CA . SER A 1 233 ? -7.389 0.358 21.365 1.00 91.88 233 SER A CA 1
ATOM 1829 C C . SER A 1 233 ? -8.571 -0.176 22.156 1.00 91.88 233 SER A C 1
ATOM 1831 O O . SER A 1 233 ? -8.426 -0.525 23.331 1.00 91.88 233 SER A O 1
ATOM 1833 N N . VAL A 1 234 ? -9.752 -0.170 21.543 1.00 94.00 234 VAL A N 1
ATOM 1834 C CA . VAL A 1 234 ? -10.988 -0.602 22.192 1.00 94.00 234 VAL A CA 1
ATOM 1835 C C . VAL A 1 234 ? -11.682 -1.622 21.309 1.00 94.00 234 VAL A C 1
ATOM 1837 O O . VAL A 1 234 ? -12.135 -1.291 20.216 1.00 94.00 234 VAL A O 1
ATOM 1840 N N . ASP A 1 235 ? -11.816 -2.839 21.825 1.00 93.31 235 ASP A N 1
ATOM 1841 C CA . ASP A 1 235 ? -12.591 -3.897 21.188 1.00 93.31 235 ASP A CA 1
ATOM 1842 C C . ASP A 1 235 ? -13.957 -4.021 21.853 1.00 93.31 235 ASP A C 1
ATOM 1844 O O . ASP A 1 235 ? -14.092 -3.852 23.069 1.00 93.31 235 ASP A O 1
ATOM 1848 N N . LEU A 1 236 ? -14.973 -4.392 21.075 1.00 95.06 236 LEU A N 1
ATOM 1849 C CA . LEU A 1 236 ? -16.301 -4.672 21.604 1.00 95.06 236 LEU A CA 1
ATOM 1850 C C . LEU A 1 236 ? -16.640 -6.154 21.515 1.00 95.06 236 LEU A C 1
ATOM 1852 O O . LEU A 1 236 ? -16.807 -6.713 20.434 1.00 95.06 236 LEU A O 1
ATOM 1856 N N . ARG A 1 237 ? -16.839 -6.777 22.677 1.00 95.81 237 ARG A N 1
ATOM 1857 C CA . ARG A 1 237 ? -17.439 -8.107 22.783 1.00 95.81 237 ARG A CA 1
ATOM 1858 C C . ARG A 1 237 ? -18.944 -7.950 22.954 1.00 95.81 237 ARG A C 1
ATOM 1860 O O . ARG A 1 237 ? -19.425 -7.599 24.033 1.00 95.81 237 ARG A O 1
ATOM 1867 N N . LEU A 1 238 ? -19.666 -8.214 21.872 1.00 94.12 238 LEU A N 1
ATOM 1868 C CA . LEU A 1 238 ? -21.116 -8.108 21.768 1.00 94.12 238 LEU A CA 1
ATOM 1869 C C . LEU A 1 238 ? -21.667 -9.357 21.055 1.00 94.12 238 LEU A C 1
ATOM 1871 O O . LEU A 1 238 ? -21.075 -9.791 20.064 1.00 94.12 238 LEU A O 1
ATOM 1875 N N . PRO A 1 239 ? -22.788 -9.947 21.512 1.00 94.50 239 PRO A N 1
ATOM 1876 C CA . PRO A 1 239 ? -23.467 -11.003 20.768 1.00 94.50 239 PRO A CA 1
ATOM 1877 C C . PRO A 1 239 ? -23.891 -10.542 19.368 1.00 94.50 239 PRO A C 1
ATOM 1879 O O . PRO A 1 239 ? -24.337 -9.413 19.191 1.00 94.50 239 PRO A O 1
ATOM 1882 N N . ALA A 1 240 ? -23.828 -11.438 18.378 1.00 92.12 240 ALA A N 1
ATOM 1883 C CA . ALA A 1 240 ? -24.146 -11.113 16.980 1.00 92.12 240 ALA A CA 1
ATOM 1884 C C . ALA A 1 240 ? -25.567 -10.543 16.774 1.00 92.12 240 ALA A C 1
ATOM 1886 O O . ALA A 1 240 ? -25.822 -9.824 15.810 1.00 92.12 240 ALA A O 1
ATOM 1887 N N . TYR A 1 241 ? -26.499 -10.880 17.666 1.00 94.56 241 TYR A N 1
ATOM 1888 C CA . TYR A 1 241 ? -27.842 -10.315 17.711 1.00 94.56 241 TYR A CA 1
ATOM 1889 C C . TYR A 1 241 ? -28.397 -10.364 19.139 1.00 94.56 241 TYR A C 1
ATOM 1891 O O . TYR A 1 241 ? -27.965 -11.174 19.962 1.00 94.56 241 TYR A O 1
ATOM 1899 N N . GLY A 1 242 ? -29.401 -9.531 19.408 1.00 94.31 242 GLY A N 1
ATOM 1900 C CA . GLY A 1 242 ? -30.232 -9.595 20.611 1.00 94.31 242 GLY A CA 1
ATOM 1901 C C . GLY A 1 242 ? -31.690 -9.919 20.290 1.00 94.31 242 GLY A C 1
ATOM 1902 O O . GLY A 1 242 ? -32.057 -10.104 19.128 1.00 94.31 242 GLY A O 1
ATOM 1903 N N . SER A 1 243 ? -32.535 -9.933 21.318 1.00 95.62 243 SER A N 1
ATOM 1904 C CA . SER A 1 243 ? -33.995 -9.973 21.168 1.00 95.62 243 SER A CA 1
ATOM 1905 C C . SER A 1 243 ? -34.636 -8.885 22.019 1.00 95.62 243 SER A C 1
ATOM 1907 O O . SER A 1 243 ? -34.111 -8.522 23.074 1.00 95.62 243 SER A O 1
ATOM 1909 N N . VAL A 1 244 ? -35.794 -8.392 21.581 1.00 96.25 244 VAL A N 1
ATOM 1910 C CA . VAL A 1 244 ? -36.594 -7.431 22.349 1.00 96.25 244 VAL A CA 1
ATOM 1911 C C . VAL A 1 244 ? -36.842 -7.965 23.759 1.00 96.25 244 VAL A C 1
ATOM 1913 O O . VAL A 1 244 ? -37.243 -9.117 23.932 1.00 96.25 244 VAL A O 1
ATOM 1916 N N . LYS A 1 245 ? -36.622 -7.113 24.765 1.00 92.75 245 LYS A N 1
ATOM 1917 C CA . LYS A 1 245 ? -36.826 -7.419 26.189 1.00 92.75 245 LYS A CA 1
ATOM 1918 C C . LYS A 1 245 ? -36.005 -8.607 26.715 1.00 92.75 245 LYS A C 1
ATOM 1920 O O . LYS A 1 245 ? -36.383 -9.221 27.712 1.00 92.75 245 LYS A O 1
ATOM 1925 N N . GLN A 1 246 ? -34.888 -8.936 26.070 1.00 94.00 246 GLN A N 1
ATOM 1926 C CA . GLN A 1 246 ? -33.912 -9.902 26.574 1.00 94.00 246 GLN A CA 1
ATOM 1927 C C . GLN A 1 246 ? -32.586 -9.213 26.883 1.00 94.00 246 GLN A C 1
ATOM 1929 O O . GLN A 1 246 ? -32.221 -8.225 26.254 1.00 94.00 246 GLN A O 1
ATOM 1934 N N . LEU A 1 247 ? -31.863 -9.742 27.867 1.00 94.69 247 LEU A N 1
ATOM 1935 C CA . LEU A 1 247 ? -30.563 -9.213 28.259 1.00 94.69 247 LEU A CA 1
ATOM 1936 C C . LEU A 1 247 ? -29.553 -9.364 27.112 1.00 94.69 247 LEU A C 1
ATOM 1938 O O . LEU A 1 247 ? -29.373 -10.461 26.584 1.00 94.69 247 LEU A O 1
ATOM 1942 N N . LEU A 1 248 ? -28.871 -8.276 26.769 1.00 95.75 248 LEU A N 1
ATOM 1943 C CA . LEU A 1 248 ? -27.804 -8.231 25.777 1.00 95.75 248 LEU A CA 1
ATOM 1944 C C . LEU A 1 248 ? -26.510 -7.756 26.464 1.00 95.75 248 LEU A C 1
ATOM 1946 O O . LEU A 1 248 ? -26.317 -6.550 26.635 1.00 95.75 248 LEU A O 1
ATOM 1950 N N . PRO A 1 249 ? -25.642 -8.678 26.917 1.00 95.75 249 PRO A N 1
ATOM 1951 C CA . PRO A 1 249 ? -24.392 -8.311 27.571 1.00 95.75 249 PRO A CA 1
ATOM 1952 C C . PRO A 1 249 ? -23.425 -7.659 26.576 1.00 95.75 249 PRO A C 1
ATOM 1954 O O . PRO A 1 249 ? -23.327 -8.066 25.420 1.00 95.75 249 PRO A O 1
ATOM 1957 N N . LEU A 1 250 ? -22.693 -6.658 27.052 1.00 94.50 250 LEU A N 1
ATOM 1958 C CA . LEU A 1 250 ? -21.777 -5.821 26.286 1.00 94.50 250 LEU A CA 1
ATOM 1959 C C . LEU A 1 250 ? -20.482 -5.663 27.090 1.00 94.50 250 LEU A C 1
ATOM 1961 O O . LEU A 1 250 ? -20.527 -5.337 28.275 1.00 94.50 250 LEU A O 1
ATOM 1965 N N . CYS A 1 251 ? -19.322 -5.879 26.477 1.00 96.50 251 CYS A N 1
ATOM 1966 C CA . CYS A 1 251 ? -18.039 -5.664 27.146 1.00 96.50 251 CYS A CA 1
ATOM 1967 C C . CYS A 1 251 ? -17.068 -4.925 26.230 1.00 96.50 251 CYS A C 1
ATOM 1969 O O . CYS A 1 251 ? -16.681 -5.448 25.184 1.00 96.50 251 CYS A O 1
ATOM 1971 N N . TYR A 1 252 ? -16.667 -3.726 26.647 1.00 96.50 252 TYR A N 1
ATOM 1972 C CA . TYR A 1 252 ? -15.575 -2.990 26.024 1.00 96.50 252 TYR A CA 1
ATOM 1973 C C . TYR A 1 252 ? -14.257 -3.462 26.626 1.00 96.50 252 TYR A C 1
ATOM 1975 O O . TYR A 1 252 ? -14.059 -3.385 27.841 1.00 96.50 252 TYR A O 1
ATOM 1983 N N . VAL A 1 253 ? -13.359 -3.951 25.781 1.00 96.88 253 VAL A N 1
ATOM 1984 C CA . VAL A 1 253 ? -12.017 -4.383 26.167 1.00 96.88 253 VAL A CA 1
ATOM 1985 C C . VAL A 1 253 ? -11.050 -3.293 25.748 1.00 96.88 253 VAL A C 1
ATOM 1987 O O . VAL A 1 253 ? -10.801 -3.091 24.564 1.00 96.88 253 VAL A O 1
ATOM 1990 N N . ILE A 1 254 ? -10.540 -2.561 26.731 1.00 96.31 254 ILE A N 1
ATOM 1991 C CA . ILE A 1 254 ? -9.680 -1.403 26.505 1.00 96.31 254 ILE A CA 1
ATOM 1992 C C . ILE A 1 254 ? -8.227 -1.823 26.715 1.00 96.31 254 ILE A C 1
ATOM 1994 O O . ILE A 1 254 ? -7.842 -2.251 27.807 1.00 96.31 254 ILE A O 1
ATOM 1998 N N . HIS A 1 255 ? -7.417 -1.661 25.678 1.00 94.81 255 HIS A N 1
ATOM 1999 C CA . HIS A 1 255 ? -5.988 -1.936 25.668 1.00 94.81 255 HIS A CA 1
ATOM 2000 C C . HIS A 1 255 ? -5.204 -0.623 25.707 1.00 94.81 255 HIS A C 1
ATOM 2002 O O . HIS A 1 255 ? -5.409 0.258 24.874 1.00 94.81 255 HIS A O 1
ATOM 2008 N N . ASN A 1 256 ? -4.280 -0.497 26.662 1.00 93.69 256 ASN A N 1
ATOM 2009 C CA . ASN A 1 256 ? -3.324 0.606 26.697 1.00 93.69 256 ASN A CA 1
ATOM 2010 C C . ASN A 1 256 ? -2.087 0.231 25.869 1.00 93.69 256 ASN A C 1
ATOM 2012 O O . ASN A 1 256 ? -1.373 -0.706 26.231 1.00 93.69 256 ASN A O 1
ATOM 2016 N N . ARG A 1 257 ? -1.851 0.973 24.780 1.00 90.25 257 ARG A N 1
ATOM 2017 C CA . ARG A 1 257 ? -0.707 0.788 23.869 1.00 90.25 257 ARG A CA 1
ATOM 2018 C C . ARG A 1 257 ? 0.529 1.578 24.293 1.00 90.25 257 ARG A C 1
ATOM 2020 O O . ARG A 1 257 ? 1.599 1.419 23.723 1.00 90.25 257 ARG A O 1
ATOM 2027 N N . THR A 1 258 ? 0.406 2.437 25.299 1.00 91.00 258 THR A N 1
ATOM 2028 C CA . THR A 1 258 ? 1.533 3.214 25.819 1.00 91.00 258 THR A CA 1
ATOM 2029 C C . THR A 1 258 ? 2.304 2.442 26.888 1.00 91.00 258 THR A C 1
ATOM 2031 O O . THR A 1 258 ? 1.775 1.554 27.554 1.00 91.00 258 THR A O 1
ATOM 2034 N N . SER A 1 259 ? 3.563 2.824 27.104 1.00 90.50 259 SER A N 1
ATOM 2035 C CA . SER A 1 259 ? 4.444 2.225 28.116 1.00 90.50 259 SER A CA 1
ATOM 2036 C C . SER A 1 259 ? 4.143 2.663 29.554 1.00 90.50 259 SER A C 1
ATOM 2038 O O . SER A 1 259 ? 4.809 2.222 30.490 1.00 90.50 259 SER A O 1
ATOM 2040 N N . TYR A 1 260 ? 3.146 3.526 29.759 1.00 92.75 260 TYR A N 1
ATOM 2041 C CA . TYR A 1 260 ? 2.782 4.063 31.064 1.00 92.75 260 TYR A CA 1
ATOM 2042 C C . TYR A 1 260 ? 1.263 4.029 31.275 1.00 92.75 260 TYR A C 1
ATOM 2044 O O . TYR A 1 260 ? 0.494 4.006 30.318 1.00 92.75 260 TYR A O 1
ATOM 2052 N N . PRO A 1 261 ? 0.781 4.004 32.526 1.00 94.44 261 PRO A N 1
ATOM 2053 C CA . PRO A 1 261 ? -0.653 3.972 32.783 1.00 94.44 261 PRO A CA 1
ATOM 2054 C C . PRO A 1 261 ? -1.394 5.207 32.261 1.00 94.44 261 PRO A C 1
ATOM 2056 O O . PRO A 1 261 ? -0.949 6.334 32.484 1.00 94.44 261 PRO A O 1
ATOM 2059 N N . GLN A 1 262 ? -2.563 4.984 31.663 1.00 95.00 262 GLN A N 1
ATOM 2060 C CA . GLN A 1 262 ? -3.448 6.035 31.161 1.00 95.00 262 GLN A CA 1
ATOM 2061 C C . GLN A 1 262 ? -4.651 6.226 32.083 1.00 95.00 262 GLN A C 1
ATOM 2063 O O . GLN A 1 262 ? -5.208 5.253 32.590 1.00 95.00 262 GLN A O 1
ATOM 2068 N N . GLU A 1 263 ? -5.051 7.477 32.285 1.00 94.88 263 GLU A N 1
ATOM 2069 C CA . GLU A 1 263 ? -6.267 7.842 33.015 1.00 94.88 263 GLU A CA 1
ATOM 2070 C C . GLU A 1 263 ? -7.375 8.168 32.019 1.00 94.88 263 GLU A C 1
ATOM 2072 O O . GLU A 1 263 ? -7.202 9.011 31.132 1.00 94.88 263 GLU A O 1
ATOM 2077 N N . MET A 1 264 ? -8.494 7.463 32.163 1.00 94.38 264 MET A N 1
ATOM 2078 C CA . MET A 1 264 ? -9.625 7.525 31.253 1.00 94.38 264 MET A CA 1
ATOM 2079 C C . MET A 1 264 ? -10.887 7.891 32.011 1.00 94.38 264 MET A C 1
ATOM 2081 O O . MET A 1 264 ? -11.164 7.369 33.091 1.00 94.38 264 MET A O 1
ATOM 2085 N N . GLU A 1 265 ? -11.665 8.771 31.407 1.00 95.25 265 GLU A N 1
ATOM 2086 C CA . GLU A 1 265 ? -13.028 9.058 31.804 1.00 95.25 265 GLU A CA 1
ATOM 2087 C C . GLU A 1 265 ? -13.946 8.598 30.682 1.00 95.25 265 GLU A C 1
ATOM 2089 O O . GLU A 1 265 ? -13.765 8.959 29.520 1.00 95.25 265 GLU A O 1
ATOM 2094 N N . VAL A 1 266 ? -14.907 7.755 31.033 1.00 95.12 266 VAL A N 1
ATOM 2095 C CA . VAL A 1 266 ? -15.824 7.159 30.074 1.00 95.12 266 VAL A CA 1
ATOM 2096 C C . VAL A 1 266 ? -17.246 7.408 30.532 1.00 95.12 266 VAL A C 1
ATOM 2098 O O . VAL A 1 266 ? -17.558 7.235 31.714 1.00 95.12 266 VAL A O 1
ATOM 2101 N N . SER A 1 267 ? -18.113 7.785 29.600 1.00 95.31 267 SER A N 1
ATOM 2102 C CA . SER A 1 267 ? -19.541 7.937 29.843 1.00 95.31 267 SER A CA 1
ATOM 2103 C C . SER A 1 267 ? -20.369 7.225 28.777 1.00 95.31 267 SER A C 1
ATOM 2105 O O . SER A 1 267 ? -20.034 7.208 27.596 1.00 95.31 267 SER A O 1
ATOM 2107 N N . MET A 1 268 ? -21.449 6.583 29.214 1.00 94.88 268 MET A N 1
ATOM 2108 C CA . MET A 1 268 ? -22.410 5.930 28.333 1.00 94.88 268 MET A CA 1
ATOM 2109 C C . MET A 1 268 ? -23.535 6.911 28.012 1.00 94.88 268 MET A C 1
ATOM 2111 O O . MET A 1 268 ? -24.267 7.341 28.913 1.00 94.88 268 MET A O 1
ATOM 2115 N N . GLU A 1 269 ? -23.681 7.257 26.737 1.00 93.00 269 GLU A N 1
ATOM 2116 C CA . GLU A 1 269 ? -24.754 8.132 26.277 1.00 93.00 269 GLU A CA 1
ATOM 2117 C C . GLU A 1 269 ? -26.101 7.384 26.267 1.00 93.00 269 GLU A C 1
ATOM 2119 O O . GLU A 1 269 ? -26.166 6.207 25.892 1.00 93.00 269 GLU A O 1
ATOM 2124 N N . PRO A 1 270 ? -27.195 8.036 26.701 1.00 88.94 270 PRO A N 1
ATOM 2125 C CA . PRO A 1 270 ? -28.523 7.441 26.653 1.00 88.94 270 PRO A CA 1
ATOM 2126 C C . PRO A 1 270 ? -28.972 7.217 25.204 1.00 88.94 270 PRO A C 1
ATOM 2128 O O . PRO A 1 270 ? -28.635 7.984 24.305 1.00 88.94 270 PRO A O 1
ATOM 2131 N N . ASN A 1 271 ? -29.766 6.172 24.987 1.00 92.38 271 ASN A N 1
ATOM 2132 C CA . ASN A 1 271 ? -30.304 5.818 23.680 1.00 92.38 271 ASN A CA 1
ATOM 2133 C C . ASN A 1 271 ? -31.710 5.236 23.864 1.00 92.38 271 ASN A C 1
ATOM 2135 O O . ASN A 1 271 ? -31.876 4.259 24.590 1.00 92.38 271 ASN A O 1
ATOM 2139 N N . ASP A 1 272 ? -32.711 5.803 23.194 1.00 92.88 272 ASP A N 1
ATOM 2140 C CA . ASP A 1 272 ? -34.122 5.428 23.383 1.00 92.88 272 ASP A CA 1
ATOM 2141 C C . ASP A 1 272 ? -34.440 3.984 22.952 1.00 92.88 272 ASP A C 1
ATOM 2143 O O . ASP A 1 272 ? -35.462 3.416 23.336 1.00 92.88 272 ASP A O 1
ATOM 2147 N N . ASN A 1 273 ? -33.546 3.352 22.187 1.00 94.62 273 ASN A N 1
ATOM 2148 C CA . ASN A 1 273 ? -33.682 1.965 21.752 1.00 94.62 273 ASN A CA 1
ATOM 2149 C C . ASN A 1 273 ? -33.298 0.955 22.846 1.00 94.62 273 ASN A C 1
ATOM 2151 O O . ASN A 1 273 ? -33.683 -0.216 22.756 1.00 94.62 273 ASN A O 1
ATOM 2155 N N . PHE A 1 274 ? -32.524 1.374 23.854 1.00 95.31 274 PHE A N 1
ATOM 2156 C CA . PHE A 1 274 ? -31.943 0.491 24.862 1.00 95.31 274 PHE A CA 1
ATOM 2157 C C . PHE A 1 274 ? -32.035 1.098 26.259 1.00 95.31 274 PHE A C 1
ATOM 2159 O O . PHE A 1 274 ? -31.540 2.187 26.526 1.00 95.31 274 PHE A O 1
ATOM 2166 N N . MET A 1 275 ? -32.535 0.318 27.210 1.00 94.38 275 MET A N 1
ATOM 2167 C CA . MET A 1 275 ? -32.140 0.527 28.602 1.00 94.38 275 MET A CA 1
ATOM 2168 C C . MET A 1 275 ? -30.766 -0.108 28.827 1.00 94.38 275 MET A C 1
ATOM 2170 O O . MET A 1 275 ? -30.440 -1.108 28.190 1.00 94.38 275 MET A O 1
ATOM 2174 N N . PHE A 1 276 ? -29.963 0.426 29.746 1.00 93.50 276 PHE A N 1
ATOM 2175 C CA . PHE A 1 276 ? -28.704 -0.209 30.126 1.00 93.50 276 PHE A CA 1
ATOM 2176 C C . PHE A 1 276 ? -28.492 -0.231 31.638 1.00 93.50 276 PHE A C 1
ATOM 2178 O O . PHE A 1 276 ? -29.011 0.605 32.376 1.00 93.50 276 PHE A O 1
ATOM 2185 N N . SER A 1 277 ? -27.699 -1.196 32.090 1.00 92.75 277 SER A N 1
ATOM 2186 C CA . SER A 1 277 ? -27.188 -1.306 33.452 1.00 92.75 277 SER A CA 1
ATOM 2187 C C . SER A 1 277 ? -25.663 -1.392 33.413 1.00 92.75 277 SER A C 1
ATOM 2189 O O . SER A 1 277 ? -25.096 -2.133 32.609 1.00 92.75 277 SER A O 1
ATOM 2191 N N . GLY A 1 278 ? -25.005 -0.596 34.253 1.00 92.38 278 GLY A N 1
ATOM 2192 C CA . GLY A 1 278 ? -23.554 -0.433 34.304 1.00 92.38 278 GLY A CA 1
ATOM 2193 C C . GLY A 1 278 ? -23.182 0.988 34.723 1.00 92.38 278 GLY A C 1
ATOM 2194 O O . GLY A 1 278 ? -24.047 1.790 35.081 1.00 92.38 278 GLY A O 1
ATOM 2195 N N . ASN A 1 279 ? -21.893 1.316 34.673 1.00 92.06 279 ASN A N 1
ATOM 2196 C CA . ASN A 1 279 ? -21.424 2.646 35.053 1.00 92.06 279 ASN A CA 1
ATOM 2197 C C . ASN A 1 279 ? -21.825 3.684 34.001 1.00 92.06 279 ASN A C 1
ATOM 2199 O O . ASN A 1 279 ? -21.261 3.704 32.909 1.00 92.06 279 ASN A O 1
ATOM 2203 N N . LYS A 1 280 ? -22.771 4.573 34.323 1.00 93.06 280 LYS A N 1
ATOM 2204 C CA . LYS A 1 280 ? -23.139 5.676 33.420 1.00 93.06 280 LYS A CA 1
ATOM 2205 C C . LYS A 1 280 ? -21.948 6.593 33.132 1.00 93.06 280 LYS A C 1
ATOM 2207 O O . LYS A 1 280 ? -21.787 7.032 32.002 1.00 93.06 280 LYS A O 1
ATOM 2212 N N . GLN A 1 281 ? -21.134 6.863 34.146 1.00 95.81 281 GLN A N 1
ATOM 2213 C CA . GLN A 1 281 ? -19.886 7.608 34.041 1.00 95.81 281 GLN A CA 1
ATOM 2214 C C . GLN A 1 281 ? -18.895 7.002 35.026 1.00 95.81 281 GLN A C 1
ATOM 2216 O O . GLN A 1 281 ? -19.261 6.696 36.163 1.00 95.81 281 GLN A O 1
ATOM 2221 N N . ILE A 1 282 ? -17.661 6.788 34.590 1.00 96.19 282 ILE A N 1
ATOM 2222 C CA . ILE A 1 282 ? -16.606 6.241 35.435 1.00 96.19 282 ILE A CA 1
ATOM 2223 C C . ILE A 1 282 ? -15.253 6.803 35.021 1.00 96.19 282 ILE A C 1
ATOM 2225 O O . ILE A 1 282 ? -14.944 6.929 33.837 1.00 96.19 282 ILE A O 1
ATOM 2229 N N . HIS A 1 283 ? -14.443 7.105 36.028 1.00 96.06 283 HIS A N 1
ATOM 2230 C CA . HIS A 1 283 ? -13.039 7.433 35.872 1.00 96.06 283 HIS A CA 1
ATOM 2231 C C . HIS A 1 283 ? -12.194 6.262 36.372 1.00 96.06 283 HIS A C 1
ATOM 2233 O O . HIS A 1 283 ? -12.421 5.750 37.471 1.00 96.06 283 HIS A O 1
ATOM 2239 N N . PHE A 1 284 ? -11.241 5.808 35.565 1.00 95.56 284 PHE A N 1
ATOM 2240 C CA . PHE A 1 284 ? -10.399 4.664 35.894 1.00 95.56 284 PHE A CA 1
ATOM 2241 C C . PHE A 1 284 ? -9.042 4.738 35.198 1.00 95.56 284 PHE A C 1
ATOM 2243 O O . PHE A 1 284 ? -8.797 5.550 34.306 1.00 95.56 284 PHE A O 1
ATOM 2250 N N . ARG A 1 285 ? -8.139 3.852 35.626 1.00 95.44 285 ARG A N 1
ATOM 2251 C CA . ARG A 1 285 ? -6.772 3.761 35.120 1.00 95.44 285 ARG A CA 1
ATOM 2252 C C . ARG A 1 285 ? -6.572 2.471 34.334 1.00 95.44 285 ARG A C 1
ATOM 2254 O O . ARG A 1 285 ? -6.848 1.390 34.853 1.00 95.44 285 ARG A O 1
ATOM 2261 N N . VAL A 1 286 ? -6.034 2.581 33.122 1.00 95.69 286 VAL A N 1
ATOM 2262 C CA . VAL A 1 286 ? -5.676 1.440 32.267 1.00 95.69 286 VAL A CA 1
ATOM 2263 C C . VAL A 1 286 ? -4.162 1.253 32.287 1.00 95.69 286 VAL A C 1
ATOM 2265 O O . VAL A 1 286 ? -3.398 2.143 31.905 1.00 95.69 286 VAL A O 1
ATOM 2268 N N . LEU A 1 287 ? -3.711 0.096 32.771 1.00 95.69 287 LEU A N 1
ATOM 2269 C CA . LEU A 1 287 ? -2.288 -0.236 32.870 1.00 95.69 287 LEU A CA 1
ATOM 2270 C C . LEU A 1 287 ? -1.755 -0.779 31.530 1.00 95.69 287 LEU A C 1
ATOM 2272 O O . LEU A 1 287 ? -2.503 -1.451 30.820 1.00 95.69 287 LEU A O 1
ATOM 2276 N N . PRO A 1 288 ? -0.474 -0.546 31.191 1.00 93.94 288 PRO A N 1
ATOM 2277 C CA . PRO A 1 288 ? 0.168 -1.198 30.050 1.00 93.94 288 PRO A CA 1
ATOM 2278 C C . PRO A 1 288 ? 0.122 -2.724 30.181 1.00 93.94 288 PRO A C 1
ATOM 2280 O O . PRO A 1 288 ? 0.279 -3.261 31.279 1.00 93.94 288 PRO A O 1
ATOM 2283 N N . GLY A 1 289 ? -0.095 -3.429 29.069 1.00 88.44 289 GLY A N 1
ATOM 2284 C CA . GLY A 1 289 ? -0.043 -4.897 29.008 1.00 88.44 289 GLY A CA 1
ATOM 2285 C C . GLY A 1 289 ? -1.193 -5.647 29.696 1.00 88.44 289 GLY A C 1
ATOM 2286 O O . GLY A 1 289 ? -1.263 -6.869 29.581 1.00 88.44 289 GLY A O 1
ATOM 2287 N N . LYS A 1 290 ? -2.117 -4.957 30.380 1.00 90.69 290 LYS A N 1
ATOM 2288 C CA . LYS A 1 290 ? -3.315 -5.569 30.971 1.00 90.69 290 LYS A CA 1
ATOM 2289 C C . LYS A 1 290 ? -4.583 -4.908 30.419 1.00 90.69 290 LYS A C 1
ATOM 2291 O O . LYS A 1 290 ? -4.781 -3.719 30.672 1.00 90.69 290 LYS A O 1
ATOM 2296 N N . PRO A 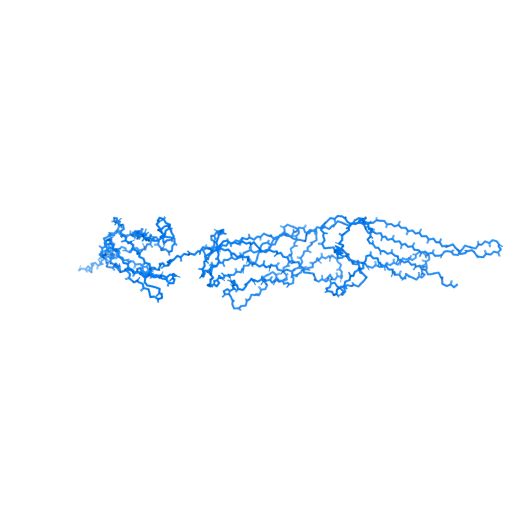1 291 ? -5.471 -5.656 29.739 1.00 94.75 291 PRO A N 1
ATOM 2297 C CA . PRO A 1 291 ? -6.734 -5.100 29.278 1.00 94.75 291 PRO A CA 1
ATOM 2298 C C . PRO A 1 291 ? -7.633 -4.707 30.453 1.00 94.75 291 PRO A C 1
ATOM 2300 O O . PRO A 1 291 ? -7.686 -5.399 31.478 1.00 94.75 291 PRO A O 1
ATOM 2303 N N . TYR A 1 292 ? -8.371 -3.614 30.285 1.00 96.31 292 TYR A N 1
ATOM 2304 C CA . TYR A 1 292 ? -9.436 -3.203 31.192 1.00 96.31 292 TYR A CA 1
ATOM 2305 C C . TYR A 1 292 ? -10.791 -3.557 30.576 1.00 96.31 292 TYR A C 1
ATOM 2307 O O . TYR A 1 292 ? -11.135 -3.069 29.502 1.00 96.31 292 TYR A O 1
ATOM 2315 N N . ASN A 1 293 ? -11.561 -4.405 31.259 1.00 96.44 293 ASN A N 1
ATOM 2316 C CA . ASN A 1 293 ? -12.875 -4.842 30.795 1.00 96.44 293 ASN A CA 1
ATOM 2317 C C . ASN A 1 293 ? -13.963 -3.975 31.429 1.00 96.44 293 ASN A C 1
ATOM 2319 O O . ASN A 1 293 ? -14.181 -4.042 32.640 1.00 96.44 293 ASN A O 1
ATOM 2323 N N . LEU A 1 294 ? -14.665 -3.200 30.610 1.00 95.88 294 LEU A N 1
ATOM 2324 C CA . LEU A 1 294 ? -15.793 -2.380 31.027 1.00 95.88 294 LEU A CA 1
ATOM 2325 C C . LEU A 1 294 ? -17.100 -3.041 30.570 1.00 95.88 294 LEU A C 1
ATOM 2327 O O . LEU A 1 294 ? -17.418 -3.081 29.381 1.00 95.88 294 LEU A O 1
ATOM 2331 N N . MET A 1 295 ? -17.840 -3.589 31.533 1.00 95.69 295 MET A N 1
ATOM 2332 C CA . MET A 1 295 ? -19.037 -4.391 31.282 1.00 95.69 295 MET A CA 1
ATOM 2333 C C . MET A 1 295 ? -20.321 -3.577 31.439 1.00 95.69 295 MET A C 1
ATOM 2335 O O . MET A 1 295 ? -20.494 -2.840 32.410 1.00 95.69 295 MET A O 1
ATOM 2339 N N . TYR A 1 296 ? -21.248 -3.798 30.514 1.00 95.62 296 TYR A N 1
ATOM 2340 C CA . TYR A 1 296 ? -22.604 -3.275 30.521 1.00 95.62 296 TYR A CA 1
ATOM 2341 C C . TYR A 1 296 ? -23.594 -4.382 30.181 1.00 95.62 296 TYR A C 1
ATOM 2343 O O . TYR A 1 296 ? -23.278 -5.353 29.497 1.00 95.62 296 TYR A O 1
ATOM 2351 N N . ASN A 1 297 ? -24.827 -4.200 30.623 1.00 95.06 297 ASN A N 1
ATOM 2352 C CA . ASN A 1 297 ? -25.953 -5.018 30.216 1.00 95.06 297 ASN A CA 1
ATOM 2353 C C . ASN A 1 297 ? -26.964 -4.126 29.513 1.00 95.06 297 ASN A C 1
ATOM 2355 O O . ASN A 1 297 ? -27.534 -3.238 30.144 1.00 95.06 297 ASN A O 1
ATOM 2359 N N . LEU A 1 298 ? -27.183 -4.355 28.222 1.00 95.81 298 LEU A N 1
ATOM 2360 C CA . LEU A 1 298 ? -28.214 -3.671 27.456 1.00 95.81 298 LEU A CA 1
ATOM 2361 C C . LEU A 1 298 ? -29.526 -4.455 27.523 1.00 95.81 298 LEU A C 1
ATOM 2363 O O . LEU A 1 298 ? -29.548 -5.681 27.624 1.00 95.81 298 LEU A O 1
ATOM 2367 N N . PHE A 1 299 ? -30.632 -3.733 27.445 1.00 95.44 299 PHE A N 1
ATOM 2368 C CA . PHE A 1 299 ? -31.980 -4.270 27.396 1.00 95.44 299 PHE A CA 1
ATOM 2369 C C . PHE A 1 299 ? -32.717 -3.606 26.224 1.00 95.44 299 PHE A C 1
ATOM 2371 O O . PHE A 1 299 ? -33.161 -2.460 26.346 1.00 95.44 299 PHE A O 1
ATOM 2378 N N . PRO A 1 300 ? -32.798 -4.284 25.065 1.00 96.12 300 PRO A N 1
ATOM 2379 C CA . PRO A 1 300 ? -33.380 -3.723 23.854 1.00 96.12 300 PRO A CA 1
ATOM 2380 C C . PRO A 1 300 ? -34.892 -3.519 23.992 1.00 96.12 300 PRO A C 1
ATOM 2382 O O . PRO A 1 300 ? -35.624 -4.445 24.356 1.00 96.12 300 PRO A O 1
ATOM 2385 N N . LEU A 1 301 ? -35.367 -2.321 23.658 1.00 95.50 301 LEU A N 1
ATOM 2386 C CA . LEU A 1 301 ? -36.780 -1.938 23.731 1.00 95.50 301 LEU A CA 1
ATOM 2387 C C . LEU A 1 301 ? -37.513 -2.101 22.395 1.00 95.50 301 LEU A C 1
ATOM 2389 O O . LEU A 1 301 ? -38.725 -2.316 22.382 1.00 95.50 301 LEU A O 1
ATOM 2393 N N . MET A 1 302 ? -36.781 -2.041 21.282 1.00 94.50 302 MET A N 1
ATOM 2394 C CA . MET A 1 302 ? -37.314 -2.155 19.924 1.00 94.50 302 MET A CA 1
ATOM 2395 C C . MET A 1 302 ? -36.608 -3.263 19.140 1.00 94.50 302 MET A C 1
ATOM 2397 O O . MET A 1 302 ? -35.550 -3.742 19.540 1.00 94.50 302 MET A O 1
ATOM 2401 N N . ALA A 1 303 ? -37.226 -3.708 18.047 1.00 95.62 303 ALA A N 1
ATOM 2402 C CA . ALA A 1 303 ? -36.634 -4.651 17.101 1.00 95.62 303 ALA A CA 1
ATOM 2403 C C . ALA A 1 303 ? -36.044 -3.902 15.898 1.00 95.62 303 ALA A C 1
ATOM 2405 O O . ALA A 1 303 ? -36.444 -2.776 15.612 1.00 95.62 303 ALA A O 1
ATOM 2406 N N . GLY A 1 304 ? -35.150 -4.556 15.159 1.00 95.50 304 GLY A N 1
ATOM 2407 C CA . GLY A 1 304 ? -34.541 -4.024 13.940 1.00 95.50 304 GLY A CA 1
ATOM 2408 C C . GLY A 1 304 ? -33.029 -3.858 14.049 1.00 95.50 304 GLY A C 1
ATOM 2409 O O . GLY A 1 304 ? -32.392 -4.393 14.953 1.00 95.50 304 GLY A O 1
ATOM 2410 N N . HIS A 1 305 ? -32.448 -3.138 13.093 1.00 96.56 305 HIS A N 1
ATOM 2411 C CA . HIS A 1 305 ? -31.027 -2.798 13.080 1.00 96.56 305 HIS A CA 1
ATOM 2412 C C . HIS A 1 305 ? -30.827 -1.468 13.811 1.00 96.56 305 HIS A C 1
ATOM 2414 O O . HIS A 1 305 ? -31.065 -0.403 13.244 1.00 96.56 305 HIS A O 1
ATOM 2420 N N . LEU A 1 306 ? -30.486 -1.539 15.097 1.00 96.06 306 LEU A N 1
ATOM 2421 C CA . LEU A 1 306 ? -30.527 -0.394 16.006 1.00 96.06 306 LEU A CA 1
ATOM 2422 C C . LEU A 1 306 ? -29.126 0.131 16.288 1.00 96.06 306 LEU A C 1
ATOM 2424 O O . LEU A 1 306 ? -28.188 -0.650 16.447 1.00 96.06 306 LEU A O 1
ATOM 2428 N N . LEU A 1 307 ? -29.012 1.454 16.393 1.00 95.12 307 LEU A N 1
ATOM 2429 C CA . LEU A 1 307 ? -27.788 2.128 16.811 1.00 95.12 307 LEU A CA 1
ATOM 2430 C C . LEU A 1 307 ? -27.489 1.787 18.275 1.00 95.12 307 LEU A C 1
ATOM 2432 O O . LEU A 1 307 ? -28.362 1.955 19.130 1.00 95.12 307 LEU A O 1
ATOM 2436 N N . LEU A 1 308 ? -26.271 1.335 18.560 1.00 95.25 308 LEU A N 1
ATOM 2437 C CA . LEU A 1 308 ? -25.805 1.052 19.915 1.00 95.25 308 LEU A CA 1
ATOM 2438 C C . LEU A 1 308 ? -25.668 2.350 20.738 1.00 95.25 308 LEU A C 1
ATOM 2440 O O . LEU A 1 308 ? -25.406 3.414 20.172 1.00 95.25 308 LEU A O 1
ATOM 2444 N N . PRO A 1 309 ? -25.836 2.297 22.073 1.00 93.81 309 PRO A N 1
ATOM 2445 C CA . PRO A 1 309 ? -25.488 3.413 22.950 1.00 93.81 309 PRO A CA 1
ATOM 2446 C C . PRO A 1 309 ? -24.012 3.799 22.784 1.00 93.81 309 PRO A C 1
ATOM 2448 O O . PRO A 1 309 ? -23.135 2.932 22.834 1.00 93.81 309 PRO A O 1
ATOM 2451 N N . LYS A 1 310 ? -23.742 5.092 22.575 1.00 93.25 310 LYS A N 1
ATOM 2452 C CA . LYS A 1 310 ? -22.387 5.591 22.333 1.00 93.25 310 LYS A CA 1
ATOM 2453 C C . LYS A 1 310 ? -21.586 5.587 23.635 1.00 93.25 310 LYS A C 1
ATOM 2455 O O . LYS A 1 310 ? -22.029 6.119 24.652 1.00 93.25 310 LYS A O 1
ATOM 2460 N N . LEU A 1 311 ? -20.385 5.018 23.583 1.00 94.19 311 LEU A N 1
ATOM 2461 C CA . LEU A 1 311 ? -19.403 5.126 24.655 1.00 94.19 311 LEU A CA 1
ATOM 2462 C C . LEU A 1 311 ? -18.533 6.360 24.402 1.00 94.19 311 LEU A C 1
ATOM 2464 O O . LEU A 1 311 ? -17.641 6.303 23.560 1.00 94.19 311 LEU A O 1
ATOM 2468 N N . ALA A 1 312 ? -18.797 7.464 25.094 1.00 93.94 312 ALA A N 1
ATOM 2469 C CA . ALA A 1 312 ? -17.976 8.662 25.006 1.00 93.94 312 ALA A CA 1
ATOM 2470 C C . ALA A 1 312 ? -16.697 8.481 25.833 1.00 93.94 312 ALA A C 1
ATOM 2472 O O . ALA A 1 312 ? -16.755 8.137 27.017 1.00 93.94 312 ALA A O 1
ATOM 2473 N N . VAL A 1 313 ? -15.540 8.695 25.204 1.00 94.00 313 VAL A N 1
ATOM 2474 C CA . VAL A 1 313 ? -14.229 8.442 25.819 1.00 94.00 313 VAL A CA 1
ATOM 2475 C C . VAL A 1 313 ? -13.390 9.711 25.875 1.00 94.00 313 VAL A C 1
ATOM 2477 O O . VAL A 1 313 ? -13.129 10.350 24.860 1.00 94.00 313 VAL A O 1
ATOM 2480 N N . ASN A 1 314 ? -12.885 10.030 27.063 1.00 93.88 314 ASN A N 1
ATOM 2481 C CA . ASN A 1 314 ? -11.923 11.097 27.281 1.00 93.88 314 ASN A CA 1
ATOM 2482 C C . ASN A 1 314 ? -10.656 10.558 27.957 1.00 93.88 314 ASN A C 1
ATOM 2484 O O . ASN A 1 314 ? -10.709 9.723 28.862 1.00 93.88 314 ASN A O 1
ATOM 2488 N N . MET A 1 315 ? -9.503 11.063 27.531 1.00 92.62 315 MET A N 1
ATOM 2489 C CA . MET A 1 315 ? -8.204 10.744 28.115 1.00 92.62 315 MET A CA 1
ATOM 2490 C C . MET A 1 315 ? -7.554 12.024 28.618 1.00 92.62 315 MET A C 1
ATOM 2492 O O . MET A 1 315 ? -7.374 12.967 27.852 1.00 92.62 315 MET A O 1
ATOM 2496 N N . VAL A 1 316 ? -7.116 12.032 29.879 1.00 88.31 316 VAL A N 1
ATOM 2497 C CA . VAL A 1 316 ? -6.542 13.230 30.524 1.00 88.31 316 VAL A CA 1
ATOM 2498 C C . VAL A 1 316 ? -5.340 13.782 29.743 1.00 88.31 316 VAL A C 1
ATOM 2500 O O . VAL A 1 316 ? -5.168 14.991 29.624 1.00 88.31 316 VAL A O 1
ATOM 2503 N N . ARG A 1 317 ? -4.513 12.893 29.177 1.00 86.69 317 ARG A N 1
ATOM 2504 C CA . ARG A 1 317 ? -3.299 13.247 28.417 1.00 86.69 317 ARG A CA 1
ATOM 2505 C C . ARG A 1 317 ? -3.540 13.509 26.927 1.00 86.69 317 ARG A C 1
ATOM 2507 O O . ARG A 1 317 ? -2.640 14.010 26.264 1.00 86.69 317 ARG A O 1
ATOM 2514 N N . TYR A 1 318 ? -4.724 13.173 26.415 1.00 85.69 318 TYR A N 1
ATOM 2515 C CA . TYR A 1 318 ? -5.093 13.304 25.002 1.00 85.69 318 TYR A CA 1
ATOM 2516 C C . TYR A 1 318 ? -6.512 13.888 24.876 1.00 85.69 318 TYR A C 1
ATOM 2518 O O . TYR A 1 318 ? -7.421 13.223 24.370 1.00 85.69 318 TYR A O 1
ATOM 2526 N N . PRO A 1 319 ? -6.740 15.106 25.399 1.00 80.88 319 PRO A N 1
ATOM 2527 C CA . PRO A 1 319 ? -8.077 15.678 25.456 1.00 80.88 319 PRO A CA 1
ATOM 2528 C C . PRO A 1 319 ? -8.618 15.949 24.046 1.00 80.88 319 PRO A C 1
ATOM 2530 O O . PRO A 1 319 ? -7.941 16.543 23.209 1.00 80.88 319 PRO A O 1
ATOM 2533 N N . GLY A 1 320 ? -9.857 15.523 23.789 1.00 79.06 320 GLY A N 1
ATOM 2534 C CA . GLY A 1 320 ? -10.607 15.846 22.567 1.00 79.06 320 GLY A CA 1
ATOM 2535 C C . GLY A 1 320 ? -10.205 15.099 21.287 1.00 79.06 320 GLY A C 1
ATOM 2536 O O . GLY A 1 320 ? -10.913 15.212 20.292 1.00 79.06 320 GLY A O 1
ATOM 2537 N N . THR A 1 321 ? -9.124 14.315 21.287 1.00 84.31 321 THR A N 1
ATOM 2538 C CA . THR A 1 321 ? -8.651 13.600 20.084 1.00 84.31 321 THR A CA 1
ATOM 2539 C C . THR A 1 321 ? -9.086 12.138 20.023 1.00 84.31 321 THR A C 1
ATOM 2541 O O . THR A 1 321 ? -9.180 11.570 18.938 1.00 84.31 321 THR A O 1
ATOM 2544 N N . ILE A 1 322 ? -9.370 11.520 21.172 1.00 90.06 322 ILE A N 1
ATOM 2545 C CA . ILE A 1 322 ? -9.530 10.064 21.280 1.00 90.06 322 ILE A CA 1
ATOM 2546 C C . ILE A 1 322 ? -10.950 9.578 20.996 1.00 90.06 322 ILE A C 1
ATOM 2548 O O . ILE A 1 322 ? -11.096 8.523 20.384 1.00 90.06 322 ILE A O 1
ATOM 2552 N N . ASP A 1 323 ? -11.989 10.329 21.379 1.00 91.44 323 ASP A N 1
ATOM 2553 C CA . ASP A 1 323 ? -13.378 9.892 21.168 1.00 91.44 323 ASP A CA 1
ATOM 2554 C C . ASP A 1 323 ? -13.664 9.532 19.699 1.00 91.44 323 ASP A C 1
ATOM 2556 O O . ASP A 1 323 ? -14.088 8.402 19.449 1.00 91.44 323 ASP A O 1
ATOM 2560 N N . PRO A 1 324 ? -13.351 10.388 18.700 1.00 90.56 324 PRO A N 1
ATOM 2561 C CA . PRO A 1 324 ? -13.630 10.069 17.300 1.00 90.56 324 PRO A CA 1
ATOM 2562 C C . PRO A 1 324 ? -12.870 8.834 16.804 1.00 90.56 324 PRO A C 1
ATOM 2564 O O . PRO A 1 324 ? -13.377 8.093 15.965 1.00 90.56 324 PRO A O 1
ATOM 2567 N N . ILE A 1 325 ? -11.659 8.609 17.320 1.00 89.19 325 ILE A N 1
ATOM 2568 C CA . ILE A 1 325 ? -10.829 7.452 16.976 1.00 89.19 325 ILE A CA 1
ATOM 2569 C C . ILE A 1 325 ? -11.474 6.174 17.521 1.00 89.19 325 ILE A C 1
ATOM 2571 O O . ILE A 1 325 ? -11.651 5.213 16.775 1.00 89.19 325 ILE A O 1
ATOM 2575 N N . VAL A 1 326 ? -11.903 6.183 18.786 1.00 90.94 326 VAL A N 1
ATOM 2576 C CA . VAL A 1 326 ? -12.590 5.044 19.411 1.00 90.94 326 VAL A CA 1
ATOM 2577 C C . VAL A 1 326 ? -13.903 4.730 18.695 1.00 90.94 326 VAL A C 1
ATOM 2579 O O . VAL A 1 326 ? -14.181 3.563 18.429 1.00 90.94 326 VAL A O 1
ATOM 2582 N N . GLN A 1 327 ? -14.681 5.741 18.290 1.00 91.50 327 GLN A N 1
ATOM 2583 C CA . GLN A 1 327 ? -15.920 5.496 17.540 1.00 91.50 327 GLN A CA 1
ATOM 2584 C C . GLN A 1 327 ? -15.683 4.774 16.203 1.00 91.50 327 GLN A C 1
ATOM 2586 O O . GLN A 1 327 ? -16.544 4.019 15.765 1.00 91.50 327 GLN A O 1
ATOM 2591 N N . LYS A 1 328 ? -14.521 4.961 15.557 1.00 87.31 328 LYS A N 1
ATOM 2592 C CA . LYS A 1 328 ? -14.161 4.249 14.313 1.00 87.31 328 LYS A CA 1
ATOM 2593 C C . LYS A 1 328 ? -13.733 2.793 14.543 1.00 87.31 328 LYS A C 1
ATOM 2595 O O . LYS A 1 328 ? -13.799 1.988 13.608 1.00 87.31 328 LYS A O 1
ATOM 2600 N N . MET A 1 329 ? -13.285 2.462 15.757 1.00 88.69 329 MET A N 1
ATOM 2601 C CA . MET A 1 329 ? -12.899 1.100 16.156 1.00 88.69 329 MET A CA 1
ATOM 2602 C C . MET A 1 329 ? -14.118 0.222 16.458 1.00 88.69 329 MET A C 1
ATOM 2604 O O . MET A 1 329 ? -14.072 -0.993 16.278 1.00 88.69 329 MET A O 1
ATOM 2608 N N . LEU A 1 330 ? -15.213 0.834 16.910 1.00 91.75 330 LEU A N 1
ATOM 2609 C CA . LEU A 1 330 ? -16.385 0.135 17.423 1.00 91.75 330 LEU A CA 1
ATOM 2610 C C . LEU A 1 330 ? -17.477 -0.027 16.353 1.00 91.75 330 LEU A C 1
ATOM 2612 O O . LEU A 1 330 ? -17.663 0.850 15.507 1.00 91.75 330 LEU A O 1
ATOM 2616 N N . PRO A 1 331 ? -18.257 -1.123 16.386 1.00 92.06 331 PRO A N 1
ATOM 2617 C CA . PRO A 1 331 ? -19.453 -1.229 15.563 1.00 92.06 331 PRO A CA 1
ATOM 2618 C C . PRO A 1 331 ? -20.515 -0.237 16.053 1.00 92.06 331 PRO A C 1
ATOM 2620 O O . PRO A 1 331 ? -20.712 -0.053 17.252 1.00 92.06 331 PRO A O 1
ATOM 2623 N N . SER A 1 332 ? -21.244 0.372 15.119 1.00 92.12 332 SER A N 1
ATOM 2624 C CA . SER A 1 332 ? -22.275 1.365 15.441 1.00 92.12 332 SER A CA 1
ATOM 2625 C C . SER A 1 332 ? -23.656 0.758 15.687 1.00 92.12 332 SER A C 1
ATOM 2627 O O . SER A 1 332 ? -24.484 1.383 16.343 1.00 92.12 332 SER A O 1
ATOM 2629 N N . HIS A 1 333 ? -23.927 -0.447 15.179 1.00 94.75 333 HIS A N 1
ATOM 2630 C CA . HIS A 1 333 ? -25.261 -1.045 15.195 1.00 94.75 333 HIS A CA 1
ATOM 2631 C C . HIS A 1 333 ? -25.251 -2.506 15.645 1.00 94.75 333 HIS A C 1
ATOM 2633 O O . HIS A 1 333 ? -24.250 -3.211 15.529 1.00 94.75 333 HIS A O 1
ATOM 2639 N N . VAL A 1 334 ? -26.411 -2.966 16.112 1.00 96.19 334 VAL A N 1
ATOM 2640 C CA . VAL A 1 334 ? -26.693 -4.371 16.412 1.00 96.19 334 VAL A CA 1
ATOM 2641 C C . VAL A 1 334 ? -28.090 -4.741 15.927 1.00 96.19 334 VAL A C 1
ATOM 2643 O O . VAL A 1 334 ? -29.020 -3.933 15.965 1.00 96.19 334 VAL A O 1
ATOM 2646 N N . PHE A 1 335 ? -28.259 -5.982 15.474 1.00 96.88 335 PHE A N 1
ATOM 2647 C CA . PHE A 1 335 ? -29.568 -6.486 15.080 1.00 96.88 335 PHE A CA 1
ATOM 2648 C C . PHE A 1 335 ? -30.336 -7.056 16.277 1.00 96.88 335 PHE A C 1
ATOM 2650 O O . PHE A 1 335 ? -29.851 -7.947 16.977 1.00 96.88 335 PHE A O 1
ATOM 2657 N N . ILE A 1 336 ? -31.562 -6.578 16.484 1.00 97.44 336 ILE A N 1
ATOM 2658 C CA . ILE A 1 336 ? -32.469 -7.028 17.538 1.00 97.44 336 ILE A CA 1
ATOM 2659 C C . ILE A 1 336 ? -33.678 -7.726 16.923 1.00 97.44 336 ILE A C 1
ATOM 2661 O O . ILE A 1 336 ? -34.474 -7.131 16.193 1.00 97.44 336 ILE A O 1
ATOM 2665 N N . LYS A 1 337 ? -33.846 -9.004 17.258 1.00 95.38 337 LYS A N 1
ATOM 2666 C CA . LYS A 1 337 ? -34.984 -9.816 16.837 1.00 95.38 337 LYS A CA 1
ATOM 2667 C C . LYS A 1 337 ? -36.262 -9.376 17.559 1.00 95.38 337 LYS A C 1
ATOM 2669 O O . LYS A 1 337 ? -36.214 -9.093 18.760 1.00 95.38 337 LYS A O 1
ATOM 2674 N N . PRO A 1 338 ? -37.420 -9.370 16.879 1.00 92.81 338 PRO A N 1
ATOM 2675 C CA . PRO A 1 338 ? -38.697 -9.190 17.554 1.00 92.81 338 PRO A CA 1
ATOM 2676 C C . PRO A 1 338 ? -38.951 -10.346 18.527 1.00 92.81 338 PRO A C 1
ATOM 2678 O O . PRO A 1 338 ? -38.479 -11.467 18.325 1.00 92.81 338 PRO A O 1
ATOM 2681 N N . THR A 1 339 ? -39.740 -10.094 19.567 1.00 82.19 339 THR A N 1
ATOM 2682 C CA . THR A 1 339 ? -40.298 -11.165 20.393 1.00 82.19 339 THR A CA 1
ATOM 2683 C C . THR A 1 339 ? -41.216 -12.019 19.523 1.00 82.19 339 THR A C 1
ATOM 2685 O O . THR A 1 339 ? -42.231 -11.539 19.016 1.00 82.19 339 THR A O 1
ATOM 2688 N N . GLY A 1 340 ? -40.838 -13.282 19.306 1.00 67.50 340 GLY A N 1
ATOM 2689 C CA . GLY A 1 340 ? -41.668 -14.230 18.568 1.00 67.50 340 GLY A CA 1
ATOM 2690 C C . GLY A 1 340 ? -43.050 -14.348 19.210 1.00 67.50 340 GLY A C 1
ATOM 2691 O O . GLY A 1 340 ? -43.176 -14.323 20.435 1.00 67.50 340 GLY A O 1
ATOM 2692 N N . LYS A 1 341 ? -44.098 -14.476 18.390 1.00 62.06 341 LYS A N 1
ATOM 2693 C CA . LYS A 1 341 ? -45.416 -14.859 18.900 1.00 62.06 341 LYS A CA 1
ATOM 2694 C C . LYS A 1 341 ? -45.301 -16.287 19.426 1.00 62.06 341 LYS A C 1
ATOM 2696 O O . LYS A 1 341 ? -44.970 -17.190 18.660 1.00 62.06 341 LYS A O 1
ATOM 2701 N N . THR A 1 342 ? -45.595 -16.507 20.703 1.00 57.47 342 THR A N 1
ATOM 2702 C CA . THR A 1 342 ? -45.998 -17.833 21.168 1.00 57.47 342 THR A CA 1
ATOM 2703 C C . THR A 1 342 ? -47.234 -18.203 20.357 1.00 57.47 342 THR A C 1
ATOM 2705 O O . THR A 1 342 ? -48.275 -17.563 20.488 1.00 57.47 342 THR A O 1
ATOM 2708 N N . LEU A 1 343 ? -47.110 -19.183 19.459 1.00 54.19 343 LEU A N 1
ATOM 2709 C CA . LEU A 1 343 ? -48.274 -19.854 18.894 1.00 54.19 343 LEU A CA 1
ATOM 2710 C C . LEU A 1 343 ? -49.026 -20.435 20.088 1.00 54.19 343 LEU A C 1
ATOM 2712 O O . LEU A 1 343 ? -48.584 -21.412 20.688 1.00 54.19 343 LEU A O 1
ATOM 2716 N N . SER A 1 344 ? -50.113 -19.779 20.485 1.00 51.84 344 SER A N 1
ATOM 2717 C CA . SER A 1 344 ? -51.108 -20.383 21.354 1.00 51.84 344 SER A CA 1
ATOM 2718 C C . SER A 1 344 ? -51.488 -21.708 20.704 1.00 51.84 344 SER A C 1
ATOM 2720 O O . SER A 1 344 ? -52.054 -21.700 19.608 1.00 51.84 344 SER A O 1
ATOM 2722 N N . ALA A 1 345 ? -51.115 -22.828 21.327 1.00 52.84 345 ALA A N 1
ATOM 2723 C CA . ALA A 1 345 ? -51.666 -24.122 20.967 1.00 52.84 345 ALA A CA 1
ATOM 2724 C C . ALA A 1 345 ? -53.183 -23.975 21.112 1.00 52.84 345 ALA A C 1
ATOM 2726 O O . ALA A 1 345 ? -53.684 -23.798 22.223 1.00 52.84 345 ALA A O 1
ATOM 2727 N N . GLY A 1 346 ? -53.873 -23.882 19.975 1.00 51.38 346 GLY A N 1
ATOM 2728 C CA . GLY A 1 346 ? -55.322 -23.804 19.934 1.00 51.38 346 GLY A CA 1
ATOM 2729 C C . GLY A 1 346 ? -55.876 -25.058 20.593 1.00 51.38 346 GLY A C 1
ATOM 2730 O O . GLY A 1 346 ? -55.491 -26.163 20.211 1.00 51.38 346 GLY A O 1
ATOM 2731 N N . VAL A 1 347 ? -56.697 -24.848 21.620 1.00 39.94 347 VAL A N 1
ATOM 2732 C CA . VAL A 1 347 ? -57.573 -25.866 22.211 1.00 39.94 347 VAL A CA 1
ATOM 2733 C C . VAL A 1 347 ? -58.670 -26.209 21.218 1.00 39.94 347 VAL A C 1
ATOM 2735 O O . VAL A 1 347 ? -59.171 -25.257 20.572 1.00 39.94 347 VAL A O 1
#

Radius of gyration: 35.39 Å; chains: 1; bounding box: 106×46×103 Å

InterPro domains:
  IPR012880 Gryzun, putative trafficking through Golgi [PF07919] (160-314)

Secondary structure (DSSP, 8-state):
-----EEEEEE------S-----EEEES-STTTTS----SEEEEE--PPPTT-------EEEESS-EEEEEEEEEEEEEEEE-SS-EEEEEEEEEEEEEEEE--SEEEEEEEEETTS-B-SSEETT-EEEEEEEEEE-SSS-EEEEEEEEE--TTEEESSS----TTTT-EE-TT-EEE--EEEEE-S---SEEE--EEEEEEEE--SSS-PPPPEEEEEEPPEEEEE--SEEEEEE--SEEETTS-EEEEEEEEE-SSS-EEEEEEEPPBTTEEEES-SEEEEEE-BTS-EEEEEEEEE-S-EEEEPPPEEEEETTBTTTHHHHHHHHS--EEEEE----------

pLDDT: mean 86.27, std 13.25, range [34.44, 97.62]

Sequence (347 aa):
MSNDELLSFGLKDQSQNTTNEQTAHISMDKAEYDGNLEIQRMEANIGVIQAGKMSSRKMYIKNMQTGSKTVFVKVEYSISVPTKQTQITCSCQKEEFITVTTVSPFDVAVKLQSMKFEEIENIQAEEPFILLPELTCTSPWPVEFKSSQLQMPTNIQSTDEETVSQIQGVCLNKKECATECFCLITKSTSQTSTSLGTYTVSWRRKWDSDVELPFVTTSFPLPVVNIEHIPISVDLRLPAYGSVKQLLPLCYVIHNRTSYPQEMEVSMEPNDNFMFSGNKQIHFRVLPGKPYNLMYNLFPLMAGHLLLPKLAVNMVRYPGTIDPIVQKMLPSHVFIKPTGKTLSAGV